Protein AF-A0A9D4NWN8-F1 (afdb_monomer_lite)

pLDDT: mean 71.12, std 25.38, range [30.5, 98.0]

Structure (mmCIF, N/CA/C/O backbone):
data_AF-A0A9D4NWN8-F1
#
_entry.id   AF-A0A9D4NWN8-F1
#
loop_
_atom_site.group_PDB
_atom_site.id
_atom_site.type_symbol
_atom_site.label_atom_id
_atom_site.label_alt_id
_atom_site.label_comp_id
_atom_site.label_asym_id
_atom_site.label_entity_id
_atom_site.label_seq_id
_atom_site.pdbx_PDB_ins_code
_atom_site.Cartn_x
_atom_site.Cartn_y
_atom_site.Cartn_z
_atom_site.occupancy
_atom_site.B_iso_or_equiv
_atom_site.auth_seq_id
_atom_site.auth_comp_id
_atom_site.auth_asym_id
_atom_site.auth_atom_id
_atom_site.pdbx_PDB_model_num
ATOM 1 N N . MET A 1 1 ? 47.005 -51.996 -30.380 1.00 43.09 1 MET A N 1
ATOM 2 C CA . MET A 1 1 ? 46.668 -50.576 -30.164 1.00 43.09 1 MET A CA 1
ATOM 3 C C . MET A 1 1 ? 45.233 -50.374 -30.599 1.00 43.09 1 MET A C 1
ATOM 5 O O . MET A 1 1 ? 44.946 -50.621 -31.760 1.00 43.09 1 MET A O 1
ATOM 9 N N . ALA A 1 2 ? 44.337 -50.027 -29.680 1.00 35.34 2 ALA A N 1
ATOM 10 C CA . ALA A 1 2 ? 42.963 -49.658 -30.002 1.00 35.34 2 ALA A CA 1
ATOM 11 C C . ALA A 1 2 ? 42.495 -48.649 -28.952 1.00 35.34 2 ALA A C 1
ATOM 13 O O . ALA A 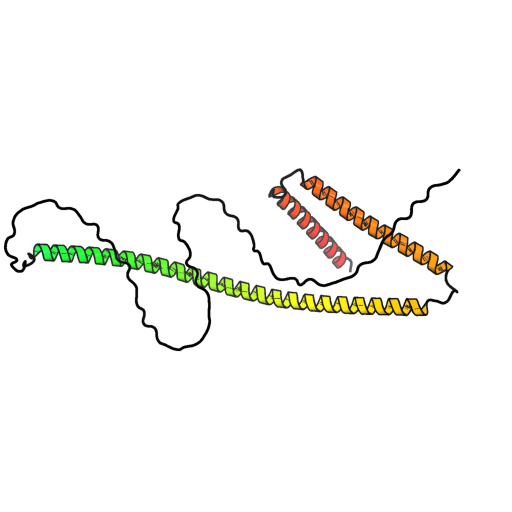1 2 ? 42.639 -48.889 -27.753 1.00 35.34 2 ALA A O 1
ATOM 14 N N . ALA A 1 3 ? 42.061 -47.496 -29.449 1.00 35.91 3 ALA A N 1
ATOM 15 C CA . ALA A 1 3 ? 41.741 -46.297 -28.701 1.00 35.91 3 ALA A CA 1
ATOM 16 C C . ALA A 1 3 ? 40.279 -46.292 -28.236 1.00 35.91 3 ALA A C 1
ATOM 18 O O . ALA A 1 3 ? 39.395 -46.845 -28.888 1.00 35.91 3 ALA A O 1
ATOM 19 N N . THR A 1 4 ? 40.067 -45.637 -27.102 1.00 38.47 4 THR A N 1
ATOM 20 C CA . THR A 1 4 ? 38.792 -45.269 -26.490 1.00 38.47 4 THR A CA 1
ATOM 21 C C . THR A 1 4 ? 38.221 -44.000 -27.122 1.00 38.47 4 THR A C 1
ATOM 23 O O . THR A 1 4 ? 38.946 -43.024 -27.302 1.00 38.47 4 THR A O 1
ATOM 26 N N . THR A 1 5 ? 36.904 -43.963 -27.332 1.00 37.84 5 THR A N 1
ATOM 27 C CA . THR A 1 5 ? 36.141 -42.711 -27.458 1.00 37.84 5 THR A CA 1
ATOM 28 C C . THR A 1 5 ? 34.727 -42.886 -26.906 1.00 37.84 5 THR A C 1
ATOM 30 O O . THR A 1 5 ? 33.976 -43.768 -27.314 1.00 37.84 5 THR A O 1
ATOM 33 N N . THR A 1 6 ? 34.401 -42.026 -25.944 1.00 34.94 6 THR A N 1
ATOM 34 C CA . THR A 1 6 ? 33.109 -41.870 -25.269 1.00 34.94 6 THR A CA 1
ATOM 35 C C . THR A 1 6 ? 32.226 -40.915 -26.075 1.00 34.94 6 THR A C 1
ATOM 37 O O . THR A 1 6 ? 32.700 -39.863 -26.501 1.00 34.94 6 THR A O 1
ATOM 40 N N . THR A 1 7 ? 30.939 -41.228 -26.245 1.00 36.25 7 THR A N 1
ATOM 41 C CA . THR A 1 7 ? 29.937 -40.299 -26.797 1.00 36.25 7 THR A CA 1
ATOM 42 C C . THR A 1 7 ? 28.765 -40.204 -25.825 1.00 36.25 7 THR A C 1
ATOM 44 O O . THR A 1 7 ? 28.154 -41.215 -25.489 1.00 36.25 7 THR A O 1
ATOM 47 N N . ALA A 1 8 ? 28.488 -38.990 -25.346 1.00 38.78 8 ALA A N 1
ATOM 48 C CA . ALA A 1 8 ? 27.353 -38.676 -24.489 1.00 38.78 8 ALA A CA 1
ATOM 49 C C . ALA A 1 8 ? 26.135 -38.297 -25.342 1.00 38.78 8 ALA A C 1
ATOM 51 O O . ALA A 1 8 ? 26.227 -37.493 -26.267 1.00 38.78 8 ALA A O 1
ATOM 52 N N . SER A 1 9 ? 24.999 -38.895 -25.002 1.00 39.50 9 SER A N 1
ATOM 53 C CA . SER A 1 9 ? 23.668 -38.657 -25.552 1.00 39.50 9 SER A CA 1
ATOM 54 C C . SER A 1 9 ? 22.910 -37.633 -24.706 1.00 39.50 9 SER A C 1
ATOM 56 O O . SER A 1 9 ? 22.836 -37.791 -23.488 1.00 39.50 9 SER A O 1
ATOM 58 N N . ILE A 1 10 ? 22.272 -36.649 -25.339 1.00 47.41 10 ILE A N 1
ATOM 59 C CA . ILE A 1 10 ? 21.281 -35.766 -24.707 1.00 47.41 10 ILE A CA 1
ATOM 60 C C . ILE A 1 10 ? 20.055 -35.677 -25.616 1.00 47.41 10 ILE A C 1
ATOM 62 O O . ILE A 1 10 ? 20.167 -35.366 -26.798 1.00 47.41 10 ILE A O 1
ATOM 66 N N . SER A 1 11 ? 18.901 -36.036 -25.051 1.00 43.28 11 SER A N 1
ATOM 67 C CA . SER A 1 11 ? 17.596 -36.130 -25.713 1.00 43.28 11 SER A CA 1
ATOM 68 C C . SER A 1 11 ? 16.670 -35.007 -25.242 1.00 43.28 11 SER A C 1
ATOM 70 O O . SER A 1 11 ? 16.691 -34.632 -24.072 1.00 43.28 11 SER A O 1
ATOM 72 N N . PHE A 1 12 ? 15.856 -34.505 -26.171 1.00 40.12 12 PHE A N 1
ATOM 73 C CA . PHE A 1 12 ? 14.794 -33.514 -25.979 1.00 40.12 12 PHE A CA 1
ATOM 74 C C . PHE A 1 12 ? 13.563 -34.103 -25.272 1.00 40.12 12 PHE A C 1
ATOM 76 O O . PHE A 1 12 ? 13.201 -35.254 -25.509 1.00 40.12 12 PHE A O 1
ATOM 83 N N . GLY A 1 13 ? 12.856 -33.274 -24.499 1.00 35.00 13 GLY A N 1
ATOM 84 C CA . GLY A 1 13 ? 11.532 -33.594 -23.964 1.00 35.00 13 GLY A CA 1
ATOM 85 C C . GLY A 1 13 ? 10.764 -32.340 -23.546 1.00 35.00 13 GLY A C 1
ATOM 86 O O . GLY A 1 13 ? 10.946 -31.835 -22.445 1.00 35.00 13 GLY A O 1
ATOM 87 N N . LEU A 1 14 ? 9.910 -31.847 -24.445 1.00 39.75 14 LEU A N 1
ATOM 88 C CA . LEU A 1 14 ? 8.825 -30.900 -24.175 1.00 39.75 14 LEU A CA 1
ATOM 89 C C . LEU A 1 14 ? 7.605 -31.719 -23.720 1.00 39.75 14 LEU A C 1
ATOM 91 O O . LEU A 1 14 ? 7.306 -32.684 -24.411 1.00 39.75 14 LEU A O 1
ATOM 95 N N . ASN A 1 15 ? 6.896 -31.344 -22.644 1.00 33.94 15 ASN A N 1
ATOM 96 C CA . ASN A 1 15 ? 5.423 -31.433 -22.553 1.00 33.94 15 ASN A CA 1
ATOM 97 C C . ASN A 1 15 ? 4.853 -30.926 -21.202 1.00 33.94 15 ASN A C 1
ATOM 99 O O . ASN A 1 15 ? 5.204 -31.419 -20.137 1.00 33.94 15 ASN A O 1
ATOM 103 N N . SER A 1 16 ? 3.861 -30.035 -21.337 1.00 33.19 16 SER A N 1
ATOM 104 C CA . SER A 1 16 ? 2.593 -29.944 -20.583 1.00 33.19 16 SER A CA 1
ATOM 105 C C . SER A 1 16 ? 2.514 -29.352 -19.159 1.00 33.19 16 SER A C 1
ATOM 107 O O . SER A 1 16 ? 2.848 -29.988 -18.171 1.00 33.19 16 SER A O 1
ATOM 109 N N . SER A 1 17 ? 1.853 -28.184 -19.108 1.00 32.38 17 SER A N 1
ATOM 110 C CA . SER A 1 17 ? 0.664 -27.835 -18.298 1.00 32.38 17 SER A CA 1
ATOM 111 C C . SER A 1 17 ? 0.642 -28.173 -16.800 1.00 32.38 17 SER A C 1
ATOM 113 O O . SER A 1 17 ? 0.408 -29.318 -16.422 1.00 32.38 17 SER A O 1
ATOM 115 N N . ALA A 1 18 ? 0.649 -27.134 -15.955 1.00 33.81 18 ALA A N 1
ATOM 116 C CA . ALA A 1 18 ? 0.083 -27.198 -14.609 1.00 33.81 18 ALA A CA 1
ATOM 117 C C . ALA A 1 18 ? -0.583 -25.870 -14.200 1.00 33.81 18 ALA A C 1
ATOM 119 O O . ALA A 1 18 ? 0.032 -24.807 -14.178 1.00 33.81 18 ALA A O 1
ATOM 120 N N . THR A 1 19 ? -1.870 -25.995 -13.887 1.00 30.50 19 THR A N 1
ATOM 121 C CA . THR A 1 19 ? -2.760 -25.095 -13.151 1.00 30.50 19 THR A CA 1
ATOM 122 C C . THR A 1 19 ? -2.135 -24.585 -11.849 1.00 30.50 19 THR A C 1
ATOM 124 O O . THR A 1 19 ? -1.582 -25.378 -11.093 1.00 30.50 19 THR A O 1
ATOM 127 N N . ILE A 1 20 ? -2.301 -23.295 -11.533 1.00 34.91 20 ILE A N 1
ATOM 128 C CA . ILE A 1 20 ? -1.987 -22.746 -10.204 1.00 34.91 20 ILE A CA 1
ATOM 129 C C . ILE A 1 20 ? -3.289 -22.313 -9.528 1.00 34.91 20 ILE A C 1
ATOM 131 O O . ILE A 1 20 ? -3.911 -21.318 -9.893 1.00 34.91 20 ILE A O 1
ATOM 135 N N . THR A 1 21 ? -3.693 -23.097 -8.533 1.00 31.34 21 THR A N 1
ATOM 136 C CA . THR A 1 21 ? -4.690 -22.758 -7.517 1.00 31.34 21 THR A CA 1
ATOM 137 C C . THR A 1 21 ? -4.027 -22.055 -6.331 1.00 31.34 21 THR A C 1
ATOM 139 O O . THR A 1 21 ? -3.037 -22.535 -5.791 1.00 31.34 21 THR A O 1
ATOM 142 N N . THR A 1 22 ? -4.626 -20.928 -5.951 1.00 34.81 22 THR A N 1
ATOM 143 C CA . THR A 1 22 ? -4.706 -20.264 -4.634 1.00 34.81 22 THR A CA 1
ATOM 144 C C . THR A 1 22 ? -3.982 -20.880 -3.425 1.00 34.81 22 THR A C 1
ATOM 146 O O . THR A 1 22 ? -4.329 -21.986 -3.020 1.00 34.81 22 THR A O 1
ATOM 149 N N . THR A 1 23 ? -3.205 -20.058 -2.704 1.00 31.25 23 THR A N 1
ATOM 150 C CA . THR A 1 23 ? -3.188 -20.036 -1.223 1.00 31.25 23 THR A CA 1
ATOM 151 C C . THR A 1 23 ? -2.817 -18.650 -0.685 1.00 31.25 23 THR A C 1
ATOM 153 O O . THR A 1 23 ? -1.754 -18.114 -0.983 1.00 31.25 23 THR A O 1
ATOM 156 N N . THR A 1 24 ? -3.706 -18.104 0.139 1.00 36.06 24 THR A N 1
ATOM 157 C CA . THR A 1 24 ? -3.559 -16.943 1.028 1.00 36.06 24 THR A CA 1
ATOM 158 C C . THR A 1 24 ? -2.835 -17.301 2.334 1.00 36.06 24 THR A C 1
ATOM 160 O O . THR A 1 24 ? -3.141 -18.344 2.907 1.00 36.06 24 THR A O 1
ATOM 163 N N . ALA A 1 25 ? -1.993 -16.403 2.860 1.00 32.03 25 ALA A N 1
ATOM 164 C CA . ALA A 1 25 ? -1.688 -16.217 4.294 1.00 32.03 25 ALA A CA 1
ATOM 165 C C . ALA A 1 25 ? -0.979 -14.850 4.448 1.00 32.03 25 ALA A C 1
ATOM 167 O O . ALA A 1 25 ? 0.050 -14.623 3.823 1.00 32.03 25 ALA A O 1
ATOM 168 N N . SER A 1 26 ? -1.625 -13.815 4.987 1.00 33.31 26 SER A N 1
ATOM 169 C CA . SER A 1 26 ? -1.833 -13.485 6.409 1.00 33.31 26 SER A CA 1
ATOM 170 C C . SER A 1 26 ? -0.573 -13.039 7.157 1.00 33.31 26 SER A C 1
ATOM 172 O O . SER A 1 26 ? 0.345 -13.800 7.436 1.00 33.31 26 SER A O 1
ATOM 174 N N . SER A 1 27 ? -0.632 -11.754 7.497 1.00 34.00 27 SER A N 1
ATOM 175 C CA . SER A 1 27 ? 0.206 -10.931 8.358 1.00 34.00 27 SER A CA 1
ATOM 176 C C . SER A 1 27 ? 0.296 -11.432 9.802 1.00 34.00 27 SER A C 1
ATOM 178 O O . SER A 1 27 ? -0.724 -11.725 10.427 1.00 34.00 27 SER A O 1
ATOM 180 N N . SER A 1 28 ? 1.512 -11.425 10.346 1.00 35.34 28 SER A N 1
ATOM 181 C CA . SER A 1 28 ? 1.814 -11.739 11.745 1.00 35.34 28 SER A CA 1
ATOM 182 C C . SER A 1 28 ? 1.731 -10.492 12.628 1.00 35.34 28 SER A C 1
ATOM 184 O O . SER A 1 28 ? 2.440 -9.511 12.411 1.00 35.34 28 SER A O 1
ATOM 186 N N . SER A 1 29 ? 0.882 -10.560 13.653 1.00 33.22 29 SER A N 1
ATOM 187 C CA . SER A 1 29 ? 0.809 -9.624 14.773 1.00 33.22 29 SER A CA 1
ATOM 188 C C . SER A 1 29 ? 1.732 -10.051 15.918 1.00 33.22 29 SER A C 1
ATOM 190 O O . SER A 1 29 ? 1.804 -11.224 16.277 1.00 33.22 29 SER A O 1
ATOM 192 N N . ILE A 1 30 ? 2.368 -9.059 16.530 1.00 35.78 30 ILE A N 1
ATOM 193 C CA . ILE A 1 30 ? 3.107 -9.113 17.794 1.00 35.78 30 ILE A CA 1
ATOM 194 C C . ILE A 1 30 ? 2.165 -9.295 18.997 1.00 35.78 30 ILE A C 1
ATOM 196 O O . ILE A 1 30 ? 1.163 -8.593 19.115 1.00 35.78 30 ILE A O 1
ATOM 200 N N . THR A 1 31 ? 2.502 -10.179 19.942 1.00 31.94 31 THR A N 1
ATOM 201 C CA . THR A 1 31 ? 2.046 -10.079 21.343 1.00 31.94 31 THR A CA 1
ATOM 202 C C . THR A 1 31 ? 3.033 -10.773 22.285 1.00 3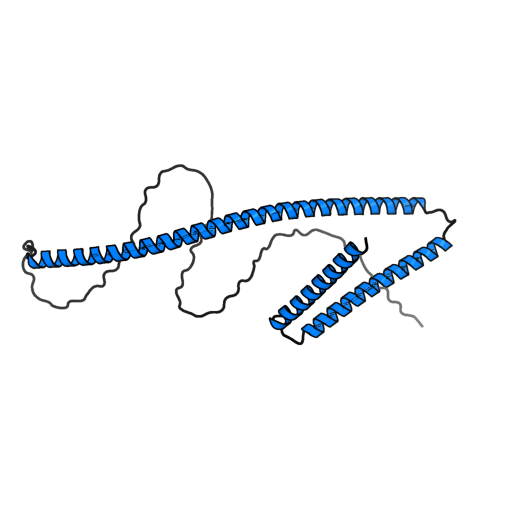1.94 31 THR A C 1
ATOM 204 O O . THR A 1 31 ? 3.379 -11.934 22.082 1.00 31.94 31 THR A O 1
ATOM 207 N N . ALA A 1 32 ? 3.421 -10.078 23.359 1.00 35.62 32 ALA A N 1
ATOM 208 C CA . ALA A 1 32 ? 3.968 -10.658 24.584 1.00 35.62 32 ALA A CA 1
ATOM 209 C C . ALA A 1 32 ? 3.090 -10.247 25.790 1.00 35.62 32 ALA A C 1
ATOM 211 O O . ALA A 1 32 ? 2.517 -9.161 25.812 1.00 35.62 32 ALA A O 1
ATOM 212 N N . LYS A 1 33 ? 2.959 -11.187 26.734 1.00 44.06 33 LYS A N 1
ATOM 213 C CA . LYS A 1 33 ? 2.004 -11.347 27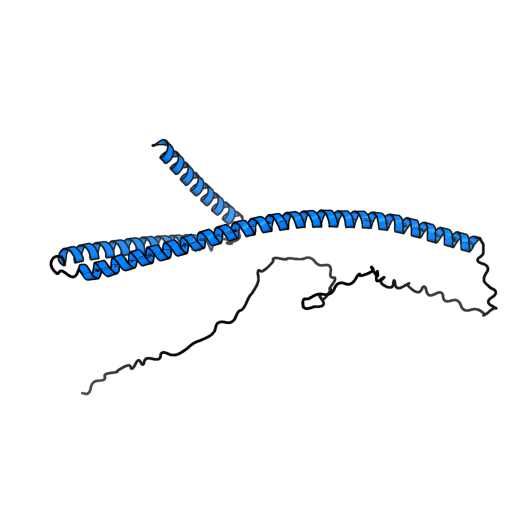.864 1.00 44.06 33 LYS A CA 1
ATOM 214 C C . LYS A 1 33 ? 2.313 -10.455 29.097 1.00 44.06 33 LYS A C 1
ATOM 216 O O . LYS A 1 33 ? 3.415 -9.915 29.128 1.00 44.06 33 LYS A O 1
ATOM 221 N N . PRO A 1 34 ? 1.429 -10.331 30.132 1.00 43.34 34 PRO A N 1
ATOM 222 C CA . PRO A 1 34 ? 0.938 -11.438 30.997 1.00 43.34 34 PRO A CA 1
ATOM 223 C C . PRO A 1 34 ? -0.591 -11.429 31.273 1.00 43.34 34 PRO A C 1
ATOM 225 O O . PRO A 1 34 ? -1.202 -10.399 31.497 1.00 43.34 34 PRO A O 1
ATOM 228 N N . ASN A 1 35 ? -1.293 -12.552 31.085 1.00 42.44 35 ASN A N 1
ATOM 229 C CA . ASN A 1 35 ? -1.728 -13.546 32.087 1.00 42.44 35 ASN A CA 1
ATOM 230 C C . ASN A 1 35 ? -2.755 -13.092 33.143 1.00 42.44 35 ASN A C 1
ATOM 232 O O . ASN A 1 35 ? -2.394 -12.927 34.300 1.00 42.44 35 ASN A O 1
ATOM 236 N N . THR A 1 36 ? -4.040 -13.109 32.791 1.00 35.41 36 THR A N 1
ATOM 237 C CA . THR A 1 36 ? -5.094 -13.736 33.612 1.00 35.41 36 THR A CA 1
ATOM 238 C C . THR A 1 36 ? -6.122 -14.347 32.656 1.00 35.41 36 THR A C 1
ATOM 240 O O . THR A 1 36 ? -6.481 -13.746 31.648 1.00 35.41 36 THR A O 1
ATOM 243 N N . GLY A 1 37 ? -6.454 -15.620 32.869 1.00 42.91 37 GLY A N 1
ATOM 244 C CA . GLY A 1 37 ? -7.177 -16.439 31.902 1.00 42.91 37 GLY A CA 1
ATOM 245 C C . GLY A 1 37 ? -8.690 -16.284 31.996 1.00 42.91 37 GLY A C 1
ATOM 246 O O . GLY A 1 37 ? -9.267 -16.490 33.057 1.00 42.91 37 GLY A O 1
ATOM 247 N N . PHE A 1 38 ? -9.318 -16.036 30.851 1.00 35.09 38 PHE A N 1
ATOM 248 C CA . PHE A 1 38 ? -10.691 -16.439 30.572 1.00 35.09 38 PHE A CA 1
ATOM 249 C C . PHE A 1 38 ? -10.741 -16.913 29.117 1.00 35.09 38 PHE A C 1
ATOM 251 O O . PHE A 1 38 ? -10.385 -16.173 28.201 1.00 35.09 38 PHE A O 1
ATOM 258 N N . VAL A 1 39 ? -11.082 -18.185 28.914 1.00 45.09 39 VAL A N 1
ATOM 259 C CA . VAL A 1 39 ? -11.126 -18.830 27.598 1.00 45.09 39 VAL A CA 1
ATOM 260 C C . VAL A 1 39 ? -12.573 -18.813 27.122 1.00 45.09 39 VAL A C 1
ATOM 262 O O . VAL A 1 39 ? -13.432 -19.418 27.756 1.00 45.09 39 VAL A O 1
ATOM 265 N N . ILE A 1 40 ? -12.832 -18.156 25.993 1.00 44.34 40 ILE A N 1
ATOM 266 C CA . ILE A 1 40 ? -14.087 -18.268 25.243 1.00 44.34 40 ILE A CA 1
ATOM 267 C C . ILE A 1 40 ? -13.751 -18.715 23.823 1.00 44.34 40 ILE A C 1
ATOM 269 O O . ILE A 1 40 ? -13.060 -18.032 23.073 1.00 44.34 40 ILE A O 1
ATOM 273 N N . THR A 1 41 ? -14.216 -19.911 23.486 1.00 47.62 41 THR A N 1
ATOM 274 C CA . THR A 1 41 ? -14.200 -20.503 22.147 1.00 47.62 41 THR A CA 1
ATOM 275 C C . THR A 1 41 ? -15.173 -19.757 21.224 1.00 47.62 41 THR A C 1
ATOM 277 O O . THR A 1 41 ? -16.338 -19.620 21.604 1.00 47.62 41 THR A O 1
ATOM 280 N N . PRO A 1 42 ? -14.781 -19.323 20.011 1.00 40.69 42 PRO A N 1
ATOM 281 C CA . PRO A 1 42 ? -15.732 -18.766 19.057 1.00 40.69 42 PRO A CA 1
ATOM 282 C C . PRO A 1 42 ? -16.507 -19.883 18.342 1.00 40.69 42 PRO A C 1
ATOM 284 O O . PRO A 1 42 ? -15.935 -20.750 17.679 1.00 40.69 42 PRO A O 1
ATOM 287 N N . LEU A 1 43 ? -17.834 -19.832 18.468 1.00 36.56 43 LEU A N 1
ATOM 288 C CA . LEU A 1 43 ? -18.771 -20.578 17.635 1.00 36.56 43 LEU A CA 1
ATOM 289 C C . LEU A 1 43 ? -18.749 -19.977 16.223 1.00 36.56 43 LEU A C 1
ATOM 291 O O . LEU A 1 43 ? -19.043 -18.800 16.026 1.00 36.56 43 LEU A O 1
ATOM 295 N N . SER A 1 44 ? -18.378 -20.799 15.246 1.00 37.84 44 SER A N 1
ATOM 296 C CA . SER A 1 44 ? -18.424 -20.459 13.824 1.00 37.84 44 SER A CA 1
ATOM 297 C C . SER A 1 44 ? -19.872 -20.383 13.341 1.00 37.84 44 SER A C 1
ATOM 299 O O . SER A 1 44 ? -20.656 -21.289 13.613 1.00 37.84 44 SER A O 1
ATOM 301 N N . SER A 1 45 ? -20.219 -19.354 12.566 1.00 34.91 45 SER A N 1
ATOM 302 C CA . SER A 1 45 ? -21.395 -19.406 11.694 1.00 34.91 45 SER A CA 1
ATOM 303 C C . SER A 1 45 ? -21.122 -18.697 10.367 1.00 34.91 45 SER A C 1
ATOM 305 O O . SER A 1 45 ? -20.606 -17.584 10.308 1.00 34.91 45 SER A O 1
ATOM 307 N N . SER A 1 46 ? -21.399 -19.441 9.302 1.00 35.34 46 SER A N 1
ATOM 308 C CA . SER A 1 46 ? -21.238 -19.113 7.892 1.00 35.34 46 SER A CA 1
ATOM 309 C C . SER A 1 46 ? -22.339 -18.185 7.386 1.00 35.34 46 SER A C 1
ATOM 311 O O . SER A 1 46 ? -23.502 -18.313 7.765 1.00 35.34 46 SER A O 1
ATOM 313 N N . THR A 1 47 ? -21.973 -17.317 6.452 1.00 33.72 47 THR A N 1
ATOM 314 C CA . THR A 1 47 ? -22.852 -16.434 5.689 1.00 33.72 47 THR A CA 1
ATOM 315 C C . THR A 1 47 ? -23.650 -17.192 4.624 1.00 33.72 47 THR A C 1
ATOM 317 O O . THR A 1 47 ? -23.084 -17.941 3.833 1.00 33.72 47 THR A O 1
ATOM 320 N N . THR A 1 48 ? -24.957 -16.925 4.537 1.00 37.44 48 THR A N 1
ATOM 321 C CA . THR A 1 48 ? -25.707 -16.944 3.269 1.00 37.44 48 THR A CA 1
ATOM 322 C C . THR A 1 48 ? -26.722 -15.799 3.260 1.00 37.44 48 THR A C 1
ATOM 324 O O . THR A 1 48 ? -27.338 -15.466 4.270 1.00 37.44 48 THR A O 1
ATOM 327 N N . THR A 1 49 ? -26.816 -15.146 2.109 1.00 34.50 49 THR A N 1
ATOM 328 C CA . THR A 1 49 ? -27.629 -13.974 1.784 1.00 34.50 49 THR A CA 1
ATOM 329 C C . THR A 1 49 ? -29.011 -14.379 1.263 1.00 34.50 49 THR A C 1
ATOM 331 O O . THR A 1 49 ? -29.095 -15.264 0.418 1.00 34.50 49 THR A O 1
ATOM 334 N N . ALA A 1 50 ? -30.068 -13.672 1.696 1.00 33.66 50 ALA A N 1
ATOM 335 C CA . ALA A 1 50 ? -31.025 -12.924 0.851 1.00 33.66 50 ALA A CA 1
ATOM 336 C C . ALA A 1 50 ? -32.469 -12.863 1.412 1.00 33.66 50 ALA A C 1
ATOM 338 O O . ALA A 1 50 ? -33.089 -13.882 1.685 1.00 33.66 50 ALA A O 1
ATOM 339 N N . ALA A 1 51 ? -32.979 -11.622 1.448 1.00 36.56 51 ALA A N 1
ATOM 340 C CA . ALA A 1 51 ? -34.363 -11.143 1.295 1.00 36.56 51 ALA A CA 1
ATOM 341 C C . ALA A 1 51 ? -35.500 -11.665 2.207 1.00 36.56 51 ALA A C 1
ATOM 343 O O . ALA A 1 51 ? -35.935 -12.807 2.119 1.00 36.56 51 ALA A O 1
ATOM 344 N N . GLY A 1 52 ? -36.114 -10.733 2.950 1.00 32.88 52 GLY A N 1
ATOM 345 C CA . GLY A 1 52 ? -37.448 -10.904 3.535 1.00 32.88 52 GLY A CA 1
ATOM 346 C C . GLY A 1 52 ? -37.763 -9.890 4.636 1.00 32.88 52 GLY A C 1
ATOM 347 O O . GLY A 1 52 ? -37.216 -9.962 5.728 1.00 32.88 52 GLY A O 1
ATOM 348 N N . THR A 1 53 ? -38.651 -8.941 4.348 1.00 43.16 53 THR A N 1
ATOM 349 C CA . THR A 1 53 ? -39.262 -7.995 5.296 1.00 43.16 53 THR A CA 1
ATOM 350 C C . THR A 1 53 ? -40.025 -8.711 6.412 1.00 43.16 53 THR A C 1
ATOM 352 O O . THR A 1 53 ? -41.020 -9.372 6.123 1.00 43.16 53 THR A O 1
ATOM 355 N N . ALA A 1 54 ? -39.639 -8.500 7.674 1.00 36.06 54 ALA A N 1
ATOM 356 C CA . ALA A 1 54 ? -40.519 -8.678 8.831 1.00 36.06 54 ALA A CA 1
ATOM 357 C C . ALA A 1 54 ? -39.992 -7.921 10.062 1.00 36.06 54 ALA A C 1
ATOM 359 O O . ALA A 1 54 ? -38.823 -8.011 10.427 1.00 36.06 54 ALA A O 1
ATOM 360 N N . THR A 1 55 ? -40.898 -7.173 10.686 1.00 46.06 55 THR A N 1
ATOM 361 C CA . THR A 1 55 ? -40.794 -6.500 11.983 1.00 46.06 55 THR A CA 1
ATOM 362 C C . THR A 1 55 ? -40.280 -7.448 13.072 1.00 46.06 55 THR A C 1
ATOM 364 O O . THR A 1 55 ? -40.867 -8.509 13.274 1.00 46.06 55 THR A O 1
ATOM 367 N N . ALA A 1 56 ? -39.231 -7.059 13.802 1.00 35.34 56 ALA A N 1
ATOM 368 C CA . ALA A 1 56 ? -38.719 -7.815 14.944 1.00 35.34 56 ALA A CA 1
ATOM 369 C C . ALA A 1 56 ? -38.779 -6.968 16.220 1.00 35.34 56 ALA A C 1
ATOM 371 O O . ALA A 1 56 ? -38.051 -5.993 16.397 1.00 35.34 56 ALA A O 1
ATOM 372 N N . THR A 1 57 ? -39.701 -7.367 17.086 1.00 36.94 57 THR A N 1
ATOM 373 C CA . THR A 1 57 ? -39.852 -6.975 18.483 1.00 36.94 57 THR A CA 1
ATOM 374 C C . THR A 1 57 ? -38.637 -7.448 19.282 1.00 36.94 57 THR A C 1
ATOM 376 O O . THR A 1 57 ? -38.224 -8.601 19.171 1.00 36.94 57 THR A O 1
ATOM 379 N N . THR A 1 58 ? -38.072 -6.568 20.103 1.00 33.81 58 THR A N 1
ATOM 380 C CA . THR A 1 58 ? -36.938 -6.854 20.986 1.00 33.81 58 THR A CA 1
ATOM 381 C C . THR A 1 58 ? -37.353 -7.809 22.110 1.00 33.81 58 THR A C 1
ATOM 383 O O . THR A 1 58 ? -37.989 -7.395 23.076 1.00 33.81 58 THR A O 1
ATOM 386 N N . THR A 1 59 ? -36.988 -9.088 22.014 1.00 36.06 59 THR A N 1
ATOM 387 C CA . THR A 1 59 ? -36.956 -10.009 23.162 1.00 36.06 59 THR A CA 1
ATOM 388 C C . THR A 1 59 ? -35.576 -9.972 23.801 1.00 36.06 59 THR A C 1
ATOM 390 O O . THR A 1 59 ? -34.583 -10.365 23.194 1.00 36.06 59 THR A O 1
ATOM 393 N N . ILE A 1 60 ? -35.539 -9.482 25.036 1.00 42.78 60 ILE A N 1
ATOM 394 C CA . ILE A 1 60 ? -34.366 -9.439 25.902 1.00 42.78 60 ILE A CA 1
ATOM 395 C C . ILE A 1 60 ? -34.275 -10.808 26.584 1.00 42.78 60 ILE A C 1
ATOM 397 O O . ILE A 1 60 ? -35.153 -11.174 27.364 1.00 42.78 60 ILE A O 1
ATOM 401 N N . THR A 1 61 ? -33.246 -11.587 26.263 1.00 33.47 61 THR A N 1
ATOM 402 C CA . THR A 1 61 ? -32.959 -12.855 26.941 1.00 33.47 61 THR A CA 1
ATOM 403 C C . THR A 1 61 ? -32.243 -12.542 28.251 1.00 33.47 61 THR A C 1
ATOM 405 O O . THR A 1 61 ? -31.065 -12.192 28.246 1.00 33.47 61 THR A O 1
ATOM 408 N N . SER A 1 62 ? -32.954 -12.642 29.373 1.00 37.69 62 SER A N 1
ATOM 409 C CA . SER A 1 62 ? -32.359 -12.625 30.707 1.00 37.69 62 SER A CA 1
ATOM 410 C C . SER A 1 62 ? -31.661 -13.959 30.981 1.00 37.69 62 SER A C 1
ATOM 412 O O . SER A 1 62 ? -32.221 -15.042 30.804 1.00 37.69 62 SER A O 1
ATOM 414 N N . THR A 1 63 ? -30.402 -13.884 31.397 1.00 42.34 63 THR A N 1
ATOM 415 C CA . THR A 1 63 ? -29.648 -15.009 31.948 1.00 42.34 63 THR A CA 1
ATOM 416 C C . THR A 1 63 ? -30.183 -15.353 33.347 1.00 42.34 63 THR A C 1
ATOM 418 O O . THR A 1 63 ? -30.514 -14.447 34.114 1.00 42.34 63 THR A O 1
ATOM 421 N N . PRO A 1 64 ? -30.295 -16.642 33.721 1.00 45.03 64 PRO A N 1
ATOM 422 C CA . PRO A 1 64 ? -30.766 -17.017 35.048 1.00 45.03 64 PRO A CA 1
ATOM 423 C C . PRO A 1 64 ? -29.658 -16.779 36.081 1.00 45.03 64 PRO A C 1
ATOM 425 O O . PRO A 1 64 ? -28.593 -17.392 36.019 1.00 45.03 64 PRO A O 1
ATOM 428 N N . ILE A 1 65 ? -29.918 -15.901 37.049 1.00 42.47 65 ILE A N 1
ATOM 429 C CA . ILE A 1 65 ? -29.084 -15.754 38.242 1.00 42.47 65 ILE A CA 1
ATOM 430 C C . ILE A 1 65 ? -29.349 -16.957 39.152 1.00 42.47 65 ILE A C 1
ATOM 432 O O . ILE A 1 65 ? -30.458 -17.165 39.643 1.00 42.47 65 ILE A O 1
ATOM 436 N N . THR A 1 66 ? -28.313 -17.761 39.374 1.00 38.94 66 THR A N 1
ATOM 437 C CA . THR A 1 66 ? -28.264 -18.794 40.410 1.00 38.94 66 THR A CA 1
ATOM 438 C C . THR A 1 66 ? -28.287 -18.146 41.792 1.00 38.94 66 THR A C 1
ATOM 440 O O . THR A 1 66 ? -27.281 -17.607 42.250 1.00 38.94 66 THR A O 1
ATOM 443 N N . THR A 1 67 ? -29.423 -18.230 42.479 1.00 37.47 67 THR A N 1
ATOM 444 C CA . THR A 1 67 ? -29.531 -17.977 43.920 1.00 37.47 67 THR A CA 1
ATOM 445 C C . THR A 1 67 ? -28.804 -19.073 44.694 1.00 37.47 67 THR A C 1
ATOM 447 O O . THR A 1 67 ? -29.199 -20.240 44.655 1.00 37.47 67 THR A O 1
ATOM 450 N N . ALA A 1 68 ? -27.743 -18.693 45.405 1.00 38.69 68 ALA A N 1
ATOM 451 C CA . ALA A 1 68 ? -27.060 -19.551 46.360 1.00 38.69 68 ALA A CA 1
ATOM 452 C C . ALA A 1 68 ? -28.016 -19.931 47.503 1.00 38.69 68 ALA A C 1
ATOM 454 O O . ALA A 1 68 ? -28.542 -19.082 48.220 1.00 38.69 68 ALA A O 1
ATOM 455 N N . THR A 1 69 ? -28.237 -21.232 47.658 1.00 35.62 69 THR A N 1
ATOM 456 C CA . THR A 1 69 ? -28.988 -21.847 48.751 1.00 35.62 69 THR A CA 1
ATOM 457 C C . THR A 1 69 ? -28.229 -21.685 50.065 1.00 35.62 69 THR A C 1
ATOM 459 O O . THR A 1 69 ? -27.168 -22.286 50.246 1.00 35.62 69 THR A O 1
ATOM 462 N N . VAL A 1 70 ? -28.774 -20.907 50.999 1.00 40.97 70 VAL A N 1
ATOM 463 C CA . VAL A 1 70 ? -28.286 -20.875 52.381 1.00 40.97 70 VAL A CA 1
ATOM 464 C C . VAL A 1 70 ? -28.907 -22.057 53.123 1.00 40.97 70 VAL A C 1
ATOM 466 O O . VAL A 1 70 ? -30.113 -22.099 53.360 1.00 40.97 70 VAL A O 1
ATOM 469 N N . SER A 1 71 ? -28.080 -23.044 53.465 1.00 42.91 71 SER A N 1
ATOM 470 C CA . SER A 1 71 ? -28.449 -24.156 54.339 1.00 42.91 71 SER A CA 1
ATOM 471 C C . SER A 1 71 ? -28.821 -23.629 55.726 1.00 42.91 71 SER A C 1
ATOM 473 O O . SER A 1 71 ? -27.949 -23.209 56.481 1.00 42.91 71 SER A O 1
ATOM 475 N N . SER A 1 72 ? -30.103 -23.692 56.084 1.00 38.03 72 SER A N 1
ATOM 476 C CA . SER A 1 72 ? -30.546 -23.629 57.477 1.00 38.03 72 SER A CA 1
ATOM 477 C C . SER A 1 72 ? -30.987 -25.027 57.895 1.00 38.03 72 SER A C 1
ATOM 479 O O . SER A 1 72 ? -32.072 -25.499 57.560 1.00 38.03 72 SER A O 1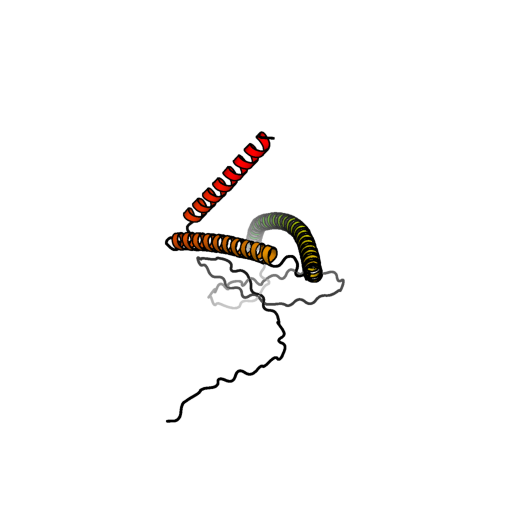
ATOM 481 N N . SER A 1 73 ? -30.100 -25.729 58.595 1.00 44.28 73 SER A N 1
ATOM 482 C CA . SER A 1 73 ? -30.500 -26.833 59.453 1.00 44.28 73 SER A CA 1
ATOM 483 C C . SER A 1 73 ? -31.277 -26.242 60.623 1.00 44.28 73 SER A C 1
ATOM 485 O O . SER A 1 73 ? -30.695 -25.461 61.367 1.00 44.28 73 SER A O 1
ATOM 487 N N . ASN A 1 74 ? -32.552 -26.604 60.767 1.00 37.91 74 ASN A N 1
ATOM 488 C CA . ASN A 1 74 ? -33.211 -26.836 62.053 1.00 37.91 74 ASN A CA 1
ATOM 489 C C . ASN A 1 74 ? -34.552 -27.539 61.805 1.00 37.91 74 ASN A C 1
ATOM 491 O O . ASN A 1 74 ? -35.484 -26.985 61.229 1.00 37.91 74 ASN A O 1
ATOM 495 N N . ALA A 1 75 ? -34.629 -28.796 62.237 1.00 44.44 75 ALA A N 1
ATOM 496 C CA . ALA A 1 75 ? -35.865 -29.553 62.303 1.00 44.44 75 ALA A CA 1
ATOM 497 C C . ALA A 1 75 ? -36.718 -29.052 63.477 1.00 44.44 75 ALA A C 1
ATOM 499 O O . ALA A 1 75 ? -36.220 -29.026 64.598 1.00 44.44 75 ALA A O 1
ATOM 500 N N . SER A 1 76 ? -37.993 -28.728 63.240 1.00 37.19 76 SER A N 1
ATOM 501 C CA . SER A 1 76 ? -39.104 -29.136 64.115 1.00 37.19 76 SER A CA 1
ATOM 502 C C . SER A 1 76 ? -40.467 -28.752 63.523 1.00 37.19 76 SER A C 1
ATOM 504 O O . SER A 1 76 ? -40.730 -27.588 63.252 1.00 37.19 76 SER A O 1
ATOM 506 N N . THR A 1 77 ? -41.323 -29.770 63.420 1.00 36.31 77 THR A N 1
ATOM 507 C CA . THR A 1 77 ? -42.796 -29.766 63.505 1.00 36.31 77 THR A CA 1
ATOM 508 C C . THR A 1 77 ? -43.610 -28.950 62.490 1.00 36.31 77 THR A C 1
ATOM 510 O O . THR A 1 77 ? -43.712 -27.730 62.542 1.00 36.31 77 THR A O 1
ATOM 513 N N . ALA A 1 78 ? -44.314 -29.693 61.630 1.00 48.31 78 ALA A N 1
ATOM 514 C CA . ALA A 1 78 ? -45.427 -29.214 60.826 1.00 48.31 78 ALA A CA 1
ATOM 515 C C . ALA A 1 78 ? -46.565 -28.686 61.716 1.00 48.31 78 ALA A C 1
ATOM 517 O O . ALA A 1 78 ? -47.120 -29.428 62.527 1.00 48.31 78 ALA A O 1
ATOM 518 N N . VAL A 1 79 ? -46.947 -27.425 61.515 1.00 39.09 79 VAL A N 1
ATOM 519 C CA . VAL A 1 79 ? -48.218 -26.858 61.975 1.00 39.09 79 VAL A CA 1
ATOM 520 C C . VAL A 1 79 ? -48.827 -26.069 60.819 1.00 39.09 79 VAL A C 1
ATOM 522 O O . VAL A 1 79 ? -48.132 -25.356 60.102 1.00 39.09 79 VAL A O 1
ATOM 525 N N . ALA A 1 80 ? -50.126 -26.294 60.638 1.00 41.41 80 ALA A N 1
ATOM 526 C CA . ALA A 1 80 ? -51.047 -25.736 59.657 1.00 41.41 80 ALA A CA 1
ATOM 527 C C . ALA A 1 80 ? -50.660 -24.373 59.052 1.00 41.41 80 ALA A C 1
ATOM 529 O O . ALA A 1 80 ? -50.502 -23.380 59.760 1.00 41.41 80 ALA A O 1
ATOM 530 N N . SER A 1 81 ? -50.625 -24.325 57.720 1.00 47.78 81 SER A N 1
ATOM 531 C CA . SER A 1 81 ? -50.570 -23.109 56.913 1.00 47.78 81 SER A CA 1
ATOM 532 C C . SER A 1 81 ? -51.885 -22.333 57.020 1.00 47.78 81 SER A C 1
ATOM 534 O O . SER A 1 81 ? -52.778 -22.434 56.179 1.00 47.78 81 SER A O 1
ATOM 536 N N . THR A 1 82 ? -52.002 -21.526 58.070 1.00 45.94 82 THR A N 1
ATOM 537 C CA . THR A 1 82 ? -52.748 -20.269 57.997 1.00 45.94 82 THR A CA 1
ATOM 538 C C . THR A 1 82 ? -52.093 -19.383 56.930 1.00 45.94 82 THR A C 1
ATOM 540 O O . THR A 1 82 ? -50.878 -19.479 56.728 1.00 45.94 82 THR A O 1
ATOM 543 N N . PRO A 1 83 ? -52.846 -18.536 56.201 1.00 49.66 83 PRO A N 1
ATOM 544 C CA . PRO A 1 83 ? -52.217 -17.568 55.316 1.00 49.66 83 PRO A CA 1
ATOM 545 C C . PRO A 1 83 ? -51.359 -16.685 56.217 1.00 49.66 83 PRO A C 1
ATOM 547 O O . PRO A 1 83 ? -51.898 -15.991 57.081 1.00 49.66 83 PRO A O 1
ATOM 550 N N . ALA A 1 84 ? -50.035 -16.799 56.097 1.00 57.44 84 ALA A N 1
ATOM 551 C CA . ALA A 1 84 ? -49.108 -16.006 56.881 1.00 57.44 84 ALA A CA 1
ATOM 552 C C . ALA A 1 84 ? -49.404 -14.542 56.559 1.00 57.44 84 ALA A C 1
ATOM 554 O O . ALA A 1 84 ? -49.037 -14.038 55.499 1.00 57.44 84 ALA A O 1
ATOM 555 N N . GLN A 1 85 ? -50.154 -13.878 57.438 1.00 61.91 85 GLN A N 1
ATOM 556 C CA . GLN A 1 85 ? -50.279 -12.438 57.395 1.00 61.91 85 GLN A CA 1
ATOM 557 C C . GLN A 1 85 ? -48.878 -11.926 57.686 1.00 61.91 85 GLN A C 1
ATOM 559 O O . GLN A 1 85 ? -48.406 -12.041 58.818 1.00 61.91 85 GLN A O 1
ATOM 564 N N . LEU A 1 86 ? -48.191 -11.464 56.635 1.00 63.31 86 LEU A N 1
ATOM 565 C CA . LEU A 1 86 ? -46.932 -10.747 56.763 1.00 63.31 86 LEU A CA 1
ATOM 566 C C . LEU A 1 86 ? -47.127 -9.733 57.881 1.00 63.31 86 LEU A C 1
ATOM 568 O O . LEU A 1 86 ? -48.007 -8.871 57.811 1.00 63.31 86 LEU A O 1
ATOM 572 N N . THR A 1 87 ? -46.365 -9.904 58.958 1.00 76.31 87 THR A N 1
ATOM 573 C CA . THR A 1 87 ? -46.417 -8.943 60.052 1.00 76.31 87 THR A CA 1
ATOM 574 C C . THR A 1 87 ? -45.974 -7.605 59.475 1.00 76.31 87 THR A C 1
ATOM 576 O O . THR A 1 87 ? -45.073 -7.579 58.639 1.00 76.31 87 THR A O 1
ATOM 579 N N . PHE A 1 88 ? -46.600 -6.502 59.889 1.00 74.12 88 PHE A N 1
ATOM 580 C CA . PHE A 1 88 ? -46.311 -5.166 59.354 1.00 74.12 88 PHE A CA 1
ATOM 581 C C . PHE A 1 88 ? -44.797 -4.876 59.271 1.00 74.12 88 PHE A C 1
ATOM 583 O O . PHE A 1 88 ? -44.331 -4.396 58.246 1.00 74.12 88 PHE A O 1
ATOM 590 N N . GLY A 1 89 ? -44.015 -5.318 60.266 1.00 81.62 89 GLY A N 1
ATOM 591 C CA . GLY A 1 89 ? -42.549 -5.219 60.249 1.00 81.62 89 GLY A CA 1
ATOM 592 C C . GLY A 1 89 ? -41.835 -6.041 59.161 1.00 81.62 89 GLY A C 1
ATOM 593 O O . GLY A 1 89 ? -40.867 -5.565 58.593 1.00 81.62 89 GLY A O 1
ATOM 594 N N . GLN A 1 90 ? -42.320 -7.233 58.795 1.00 83.19 90 GLN A N 1
ATOM 595 C CA . GLN A 1 90 ? -41.745 -8.016 57.685 1.00 83.19 90 GLN A CA 1
ATOM 596 C C . GLN A 1 90 ? -42.033 -7.377 56.321 1.00 83.19 90 GLN A C 1
ATOM 598 O O . GLN A 1 90 ? -41.242 -7.506 55.390 1.00 83.19 90 GLN A O 1
ATOM 603 N N . LEU A 1 91 ? -43.183 -6.710 56.196 1.00 83.94 91 LEU A N 1
ATOM 604 C CA . LEU A 1 91 ? -43.565 -5.987 54.985 1.00 83.94 91 LEU A CA 1
ATOM 605 C C . LEU A 1 91 ? -42.755 -4.689 54.852 1.00 83.94 91 LEU A C 1
ATOM 607 O O . LEU A 1 91 ? -42.315 -4.347 53.761 1.00 83.94 91 LEU A O 1
ATOM 611 N N . GLU A 1 92 ? -42.501 -4.015 55.972 1.00 84.94 92 GLU A N 1
ATOM 612 C CA . GLU A 1 92 ? -41.620 -2.850 56.051 1.00 84.94 92 GLU A CA 1
ATOM 613 C C . GLU A 1 92 ? -40.158 -3.214 55.744 1.00 84.94 92 GLU A C 1
ATOM 615 O O . GLU A 1 92 ? -39.524 -2.523 54.949 1.00 84.94 92 GLU A O 1
ATOM 620 N N . ASP A 1 93 ? -39.660 -4.350 56.245 1.00 88.56 93 ASP A N 1
ATOM 621 C CA . ASP A 1 93 ? -38.343 -4.882 55.872 1.00 88.56 93 ASP A CA 1
ATOM 622 C C . ASP A 1 93 ? -38.263 -5.176 54.365 1.00 88.56 93 ASP A C 1
ATOM 624 O O . ASP A 1 93 ? -37.317 -4.753 53.708 1.00 88.56 93 ASP A O 1
ATOM 628 N N . GLN A 1 94 ? -39.269 -5.834 53.775 1.00 89.25 94 GLN A N 1
ATOM 629 C CA . GLN A 1 94 ? -39.313 -6.092 52.326 1.00 89.25 94 GLN A CA 1
ATOM 630 C C . GLN A 1 94 ? -39.315 -4.800 51.497 1.00 89.25 94 GLN A C 1
ATOM 632 O O . GLN A 1 94 ? -38.601 -4.714 50.499 1.00 89.25 94 GLN A O 1
ATOM 637 N N . ILE A 1 95 ? -40.076 -3.785 51.920 1.00 90.31 95 ILE A N 1
ATOM 638 C CA . ILE A 1 95 ? -40.077 -2.466 51.274 1.00 90.31 95 ILE A CA 1
ATOM 639 C C . ILE A 1 95 ? -38.687 -1.831 51.360 1.00 90.31 95 ILE A C 1
ATOM 641 O O . ILE A 1 95 ? -38.220 -1.254 50.381 1.00 90.31 95 ILE A O 1
ATOM 645 N N . ASN A 1 96 ? -38.007 -1.963 52.498 1.00 91.94 96 ASN A N 1
ATOM 646 C CA . ASN A 1 96 ? -36.668 -1.418 52.689 1.00 91.94 96 ASN A CA 1
ATOM 647 C C . ASN A 1 96 ? -35.628 -2.143 51.816 1.00 91.94 96 ASN A C 1
ATOM 649 O O . ASN A 1 96 ? -34.796 -1.492 51.187 1.00 91.94 96 ASN A O 1
ATOM 653 N N . ILE A 1 97 ? -35.730 -3.474 51.689 1.00 95.00 97 ILE A N 1
ATOM 654 C CA . ILE A 1 97 ? -34.918 -4.265 50.751 1.00 95.00 97 ILE A CA 1
ATOM 655 C C . ILE A 1 97 ? -35.143 -3.789 49.313 1.00 95.00 97 ILE A C 1
ATOM 657 O O . ILE A 1 97 ? -34.172 -3.458 48.641 1.00 95.00 97 ILE A O 1
ATOM 661 N N . TRP A 1 98 ? -36.389 -3.698 48.840 1.00 94.75 98 TRP A N 1
ATOM 662 C CA . TRP A 1 98 ? -36.658 -3.280 47.459 1.00 94.75 98 TRP A CA 1
ATOM 663 C C . TRP A 1 98 ? -36.258 -1.834 47.197 1.00 94.75 98 TRP A C 1
ATOM 665 O O . TRP A 1 98 ? -35.805 -1.522 46.102 1.00 94.75 98 TRP A O 1
ATOM 675 N N . MET A 1 99 ? -36.386 -0.949 48.186 1.00 94.44 99 MET A N 1
ATOM 676 C CA . MET A 1 99 ? -35.925 0.432 48.064 1.00 94.44 99 MET A CA 1
ATOM 677 C C . MET A 1 99 ? -34.398 0.497 47.950 1.00 94.44 99 MET A C 1
ATOM 679 O O . MET A 1 99 ? -33.866 1.237 47.120 1.00 94.44 99 MET A O 1
ATOM 683 N N . ASN A 1 100 ? -33.686 -0.302 48.748 1.00 95.12 100 ASN A N 1
ATOM 684 C CA . ASN A 1 100 ? -32.234 -0.398 48.674 1.00 95.12 100 ASN A CA 1
ATOM 685 C C . ASN A 1 100 ? -31.773 -1.029 47.348 1.00 95.12 100 ASN A C 1
ATOM 687 O O . ASN A 1 100 ? -30.858 -0.514 46.714 1.00 95.12 100 ASN A O 1
ATOM 691 N N . GLU A 1 101 ? -32.437 -2.091 46.886 1.00 95.62 101 GLU A N 1
ATOM 692 C CA . GLU A 1 101 ? -32.180 -2.718 45.582 1.00 95.62 101 GLU A CA 1
ATOM 693 C C . GLU A 1 101 ? -32.479 -1.765 44.418 1.00 95.62 101 GLU A C 1
ATOM 695 O O . GLU A 1 101 ? -31.689 -1.679 43.484 1.00 95.62 101 GLU A O 1
ATOM 700 N N . LEU A 1 102 ? -33.567 -0.992 44.484 1.00 95.19 102 LEU A N 1
ATOM 701 C CA . LEU A 1 102 ? -33.896 0.015 43.475 1.00 95.19 102 LEU A CA 1
ATOM 702 C C . LEU A 1 102 ? -32.833 1.115 43.420 1.00 95.19 102 LEU A C 1
ATOM 704 O O . LEU A 1 102 ? -32.419 1.505 42.333 1.00 95.19 102 LEU A O 1
ATOM 708 N N . THR A 1 103 ? -32.365 1.576 44.582 1.00 93.94 103 THR A N 1
ATOM 709 C CA . THR A 1 103 ? -31.294 2.580 44.671 1.00 93.94 103 THR A CA 1
ATOM 710 C C . THR A 1 103 ? -29.983 2.029 44.102 1.00 93.94 103 THR A C 1
ATOM 712 O O . THR A 1 103 ? -29.281 2.723 43.371 1.00 93.94 103 THR A O 1
ATOM 715 N N . GLN A 1 104 ? -29.666 0.761 44.377 1.00 95.31 104 GLN A N 1
ATOM 716 C CA . GLN A 1 104 ? -28.498 0.088 43.808 1.00 95.31 104 GLN A CA 1
ATOM 717 C C . GLN A 1 104 ? -28.610 -0.025 42.280 1.00 95.31 104 GLN A C 1
ATOM 719 O O . GLN A 1 104 ? -27.677 0.336 41.567 1.00 95.31 104 GLN A O 1
ATOM 724 N N . PHE A 1 105 ? -29.764 -0.451 41.761 1.00 96.44 105 PHE A N 1
ATOM 725 C CA . PHE A 1 105 ? -29.993 -0.533 40.319 1.00 96.44 105 PHE A CA 1
ATOM 726 C C . PHE A 1 105 ? -29.983 0.831 39.634 1.00 96.44 105 PHE A C 1
ATOM 728 O O . PHE A 1 105 ? -29.552 0.916 38.488 1.00 96.44 105 PHE A O 1
ATOM 735 N N . GLU A 1 106 ? -30.425 1.895 40.302 1.00 95.38 106 GLU A N 1
ATOM 736 C CA . GLU A 1 106 ? -30.332 3.256 39.774 1.00 95.38 106 GLU A CA 1
ATOM 737 C C . GLU A 1 106 ? -28.870 3.669 39.557 1.00 95.38 106 GLU A C 1
ATOM 739 O O . GLU A 1 106 ? -28.523 4.173 38.485 1.00 95.38 106 GLU A O 1
ATOM 744 N N . VAL A 1 107 ? -28.000 3.401 40.535 1.00 96.31 107 VAL A N 1
ATOM 745 C CA . VAL A 1 107 ? -26.560 3.681 40.429 1.00 96.31 107 VAL A CA 1
ATOM 746 C C . VAL A 1 107 ? -25.923 2.839 39.324 1.00 96.31 107 VAL A C 1
ATOM 748 O O . VAL A 1 107 ? -25.256 3.391 38.446 1.00 96.31 107 VAL A O 1
ATOM 751 N N . ASP A 1 108 ? -26.187 1.533 39.307 1.00 96.00 108 ASP A N 1
ATOM 752 C CA . ASP A 1 108 ? -25.625 0.620 38.310 1.00 96.00 108 ASP A CA 1
ATOM 753 C C . ASP A 1 108 ? -26.120 0.962 36.892 1.00 96.00 108 ASP A C 1
ATOM 755 O O . ASP A 1 108 ? -25.364 0.878 35.923 1.00 96.00 108 ASP A O 1
ATOM 759 N N . PHE A 1 109 ? -27.380 1.387 36.743 1.00 97.25 109 PHE A N 1
ATOM 760 C CA . PHE A 1 109 ? -27.934 1.844 35.467 1.00 97.25 109 PHE A CA 1
ATOM 761 C C . PHE A 1 109 ? -27.283 3.148 35.001 1.00 97.25 109 PHE A C 1
ATOM 763 O O . PHE A 1 109 ? -27.030 3.325 33.805 1.00 97.25 109 PHE A O 1
ATOM 770 N N . HIS A 1 110 ? -26.986 4.061 35.927 1.00 96.94 110 HIS A N 1
ATOM 771 C CA . HIS A 1 110 ? -26.285 5.295 35.603 1.00 96.94 110 HIS A CA 1
ATOM 772 C C . HIS A 1 110 ? -24.853 5.014 35.129 1.00 96.94 110 HIS A C 1
ATOM 774 O O . HIS A 1 110 ? -24.434 5.538 34.096 1.00 96.94 110 HIS A O 1
ATOM 780 N N . GLU A 1 111 ? -24.127 4.139 35.825 1.00 96.62 111 GLU A N 1
ATOM 781 C CA . GLU A 1 111 ? -22.780 3.717 35.435 1.00 96.62 111 GLU A CA 1
ATOM 782 C C . GLU A 1 111 ? -22.777 3.007 34.074 1.00 96.62 111 GLU A C 1
ATOM 784 O O . GLU A 1 111 ? -21.975 3.342 33.195 1.00 96.62 111 GLU A O 1
ATOM 789 N N . GLN A 1 112 ? -23.722 2.086 33.853 1.00 96.81 112 GLN A N 1
ATOM 790 C CA . GLN A 1 112 ? -23.901 1.411 32.564 1.00 96.81 112 GLN A CA 1
ATOM 791 C C . GLN A 1 112 ? -24.222 2.401 31.440 1.00 96.81 112 GLN A C 1
ATOM 793 O O . GLN A 1 112 ? -23.675 2.303 30.343 1.00 96.81 112 GLN A O 1
ATOM 798 N N . SER A 1 113 ? -25.059 3.404 31.705 1.00 97.44 113 SER A N 1
ATOM 799 C CA . SER A 1 113 ? -25.382 4.443 30.722 1.00 97.44 113 SER A CA 1
ATOM 800 C C . SER A 1 113 ? -24.155 5.279 30.347 1.00 97.44 113 SER A C 1
ATOM 802 O O . SER A 1 113 ? -23.956 5.590 29.171 1.00 97.44 113 SER A O 1
ATOM 804 N N . GLN A 1 114 ? -23.292 5.605 31.315 1.00 97.19 114 GLN A N 1
ATOM 805 C CA . GLN A 1 114 ? -22.032 6.306 31.050 1.00 97.19 114 GLN A CA 1
ATOM 806 C C . GLN A 1 114 ? -21.051 5.445 30.244 1.00 97.19 114 GLN A C 1
ATOM 808 O O . GLN A 1 114 ? -20.429 5.935 29.299 1.00 97.19 114 GLN A O 1
ATOM 813 N N . THR A 1 115 ? -20.932 4.155 30.564 1.00 97.19 115 THR A N 1
ATOM 814 C CA . THR A 1 115 ? -20.065 3.243 29.803 1.00 97.19 115 THR A CA 1
ATOM 815 C C . THR A 1 115 ? -20.570 3.044 28.377 1.00 97.19 115 THR A C 1
ATOM 817 O O . THR A 1 115 ? -19.774 3.147 27.444 1.00 97.19 115 THR A O 1
ATOM 820 N N . ILE A 1 116 ? -21.879 2.873 28.170 1.00 97.38 116 ILE A N 1
ATOM 821 C CA . ILE A 1 116 ? -22.478 2.812 26.827 1.00 97.38 116 ILE A CA 1
ATOM 822 C C . ILE A 1 116 ? -22.213 4.110 26.055 1.00 97.38 116 ILE A C 1
ATOM 824 O O . ILE A 1 116 ? -21.836 4.055 24.888 1.00 97.38 116 ILE A O 1
ATOM 828 N N . ASN A 1 117 ? -22.325 5.275 26.699 1.00 97.06 117 ASN A N 1
ATOM 829 C CA . ASN A 1 117 ? -22.005 6.556 26.066 1.00 97.06 117 ASN A CA 1
ATOM 830 C C . ASN A 1 117 ? -20.521 6.662 25.658 1.00 97.06 117 ASN A C 1
ATOM 832 O O . ASN A 1 117 ? -20.199 7.175 24.582 1.00 97.06 117 ASN A O 1
ATOM 836 N N . SER A 1 118 ? -19.615 6.125 26.479 1.00 97.00 118 SER A N 1
ATOM 837 C CA . SER A 1 118 ? -18.190 6.054 26.142 1.00 97.00 118 SER A CA 1
ATOM 838 C C . SER A 1 118 ? -17.925 5.136 24.941 1.00 97.00 118 SER A C 1
ATOM 840 O O . SER A 1 118 ? -17.129 5.475 24.062 1.00 97.00 118 SER A O 1
ATOM 842 N N . TRP A 1 119 ? -18.633 4.004 24.857 1.00 97.62 119 TRP A N 1
ATOM 843 C CA . TRP A 1 119 ? -18.542 3.081 23.727 1.00 97.62 119 TRP A CA 1
ATOM 844 C C . TRP A 1 119 ? -19.129 3.674 22.452 1.00 97.62 119 TRP A C 1
ATOM 846 O O . TRP A 1 119 ? -18.520 3.521 21.398 1.00 97.62 119 TRP A O 1
ATOM 856 N N . ASP A 1 120 ? -20.244 4.396 22.539 1.00 97.94 120 ASP A N 1
ATOM 857 C CA . ASP A 1 120 ? -20.837 5.108 21.405 1.00 97.94 120 ASP A CA 1
ATOM 858 C C . ASP A 1 120 ? -19.871 6.167 20.853 1.00 97.94 120 ASP A C 1
ATOM 860 O O . ASP A 1 120 ? -19.557 6.182 19.662 1.00 97.94 120 ASP A O 1
ATOM 864 N N . SER A 1 121 ? -19.273 6.970 21.738 1.00 97.19 121 SER A N 1
ATOM 865 C CA . SER A 1 121 ? -18.258 7.961 21.358 1.00 97.19 121 SER A CA 1
ATOM 866 C C . SER A 1 121 ? -17.047 7.320 20.664 1.00 97.19 121 SER A C 1
ATOM 868 O O . SER A 1 121 ? -16.554 7.829 19.651 1.00 97.19 121 SER A O 1
ATOM 870 N N . LEU A 1 122 ? -16.572 6.178 21.173 1.00 97.75 122 LEU A N 1
ATOM 871 C CA . LEU A 1 122 ? -15.473 5.430 20.564 1.00 97.75 122 LEU A CA 1
ATOM 872 C C . LEU A 1 122 ? -15.869 4.834 19.206 1.00 97.75 122 LEU A C 1
ATOM 874 O O . LEU A 1 122 ? -15.080 4.884 18.261 1.00 97.75 122 LEU A O 1
ATOM 878 N N . LEU A 1 123 ? -17.083 4.293 19.090 1.00 98.00 123 LEU A N 1
ATOM 879 C CA . LEU A 1 123 ? -17.606 3.724 17.853 1.00 98.00 123 LEU A CA 1
ATOM 880 C C . LEU A 1 123 ? -17.718 4.794 16.766 1.00 98.00 123 LEU A C 1
ATOM 882 O O . LEU A 1 123 ? -17.278 4.567 15.642 1.00 98.00 123 LEU A O 1
ATOM 886 N N . ILE A 1 124 ? -18.222 5.978 17.112 1.00 98.00 124 ILE A N 1
ATOM 887 C CA . ILE A 1 124 ? -18.310 7.126 16.206 1.00 98.00 124 ILE A CA 1
ATOM 888 C C . ILE A 1 124 ? -16.914 7.571 15.759 1.00 98.00 124 ILE A C 1
ATOM 890 O O . ILE A 1 124 ? -16.689 7.760 14.563 1.00 98.00 124 ILE A O 1
ATOM 894 N N . SER A 1 125 ? -15.950 7.682 16.682 1.00 97.81 125 SER A N 1
ATOM 895 C CA . SER A 1 125 ? -14.565 8.035 16.336 1.00 97.81 125 SER A CA 1
ATOM 896 C C . SER A 1 125 ? -13.929 7.008 15.394 1.00 97.81 125 SER A C 1
ATOM 898 O O . SER A 1 125 ? -13.312 7.374 14.392 1.00 97.81 125 SER A O 1
ATOM 900 N N . ASN A 1 126 ? -14.114 5.717 15.670 1.00 97.56 126 ASN A N 1
ATOM 901 C CA . ASN A 1 126 ? -13.618 4.650 14.806 1.00 97.56 126 ASN A CA 1
ATOM 902 C C . ASN A 1 126 ? -14.329 4.640 13.447 1.00 97.56 126 ASN A C 1
ATOM 904 O O . ASN A 1 126 ? -13.672 4.448 12.429 1.00 97.56 126 ASN A O 1
ATOM 908 N N . GLY A 1 127 ? -15.634 4.917 13.407 1.00 97.94 127 GLY A N 1
ATOM 909 C CA . GLY A 1 127 ? -16.394 5.072 12.168 1.00 97.94 127 GLY A CA 1
ATOM 910 C C . GLY A 1 127 ? -15.873 6.225 11.308 1.00 97.94 127 GLY A C 1
ATOM 911 O O . GLY A 1 127 ? -15.687 6.061 10.105 1.00 97.94 127 GLY A O 1
ATOM 912 N N . GLN A 1 128 ? -15.545 7.368 11.915 1.00 97.31 128 GLN A N 1
ATOM 913 C CA . GLN A 1 128 ? -14.927 8.496 11.207 1.00 97.31 128 GLN A CA 1
ATOM 914 C C . GLN A 1 128 ? -13.545 8.140 10.647 1.00 97.31 128 GLN A C 1
ATOM 916 O O . GLN A 1 128 ? -13.275 8.416 9.479 1.00 97.31 128 GLN A O 1
ATOM 921 N N . LYS A 1 129 ? -12.696 7.477 11.443 1.00 97.88 129 LYS A N 1
ATOM 922 C CA . LYS A 1 129 ? -11.386 6.988 10.981 1.00 97.88 129 LYS A CA 1
ATOM 923 C C . LYS A 1 129 ? -11.521 5.977 9.846 1.00 97.88 129 LYS A C 1
ATOM 925 O O . LYS A 1 129 ? -10.730 6.012 8.910 1.00 97.88 129 LYS A O 1
ATOM 930 N N . LEU A 1 130 ? -12.525 5.102 9.902 1.00 97.56 130 LEU A N 1
ATOM 931 C CA . LEU A 1 130 ? -12.800 4.138 8.840 1.00 97.56 130 LEU A CA 1
ATOM 932 C C . LEU A 1 130 ? -13.172 4.850 7.534 1.00 97.56 130 LEU A C 1
ATOM 934 O O . LEU A 1 130 ? -12.643 4.496 6.487 1.00 97.56 130 LEU A O 1
ATOM 938 N N . ILE A 1 131 ? -14.006 5.892 7.599 1.00 97.69 131 ILE A N 1
ATOM 939 C CA . ILE A 1 131 ? -14.361 6.717 6.432 1.00 97.69 131 ILE A CA 1
ATOM 940 C C . ILE A 1 131 ? -13.136 7.460 5.878 1.00 97.69 131 ILE A C 1
ATOM 942 O O . ILE A 1 131 ? -12.985 7.600 4.667 1.00 97.69 131 ILE A O 1
ATOM 946 N N . GLU A 1 132 ? -12.255 7.972 6.738 1.00 97.69 132 GLU A N 1
ATOM 947 C CA . GLU A 1 132 ? -11.018 8.624 6.298 1.00 97.69 132 GLU A CA 1
ATOM 948 C C . GLU A 1 132 ? -10.062 7.637 5.617 1.00 97.69 132 GLU A C 1
ATOM 950 O O . GLU A 1 132 ? -9.525 7.929 4.546 1.00 97.69 132 GLU A O 1
ATOM 955 N N . MET A 1 133 ? -9.894 6.451 6.201 1.00 97.44 133 MET A N 1
ATOM 956 C CA . MET A 1 133 ? -9.098 5.377 5.617 1.00 97.44 133 MET A CA 1
ATOM 957 C C . MET A 1 133 ? -9.669 4.937 4.267 1.00 97.44 133 MET A C 1
ATOM 959 O O . MET A 1 133 ? -8.909 4.778 3.318 1.00 97.44 133 MET A O 1
ATOM 963 N N . ASP A 1 134 ? -10.989 4.803 4.154 1.00 97.31 134 ASP A N 1
ATOM 964 C CA . ASP A 1 134 ? -11.672 4.468 2.903 1.00 97.31 134 ASP A CA 1
ATOM 965 C C . ASP A 1 134 ? -11.388 5.507 1.807 1.00 97.31 134 ASP A C 1
ATOM 967 O O . ASP A 1 134 ? -10.951 5.162 0.710 1.00 97.31 134 ASP A O 1
ATOM 971 N N . LYS A 1 135 ? -11.472 6.804 2.132 1.00 97.25 135 LYS A N 1
ATOM 972 C CA . LYS A 1 135 ? -11.070 7.880 1.205 1.00 97.25 135 LYS A CA 1
ATOM 973 C C . LYS A 1 135 ? -9.600 7.785 0.792 1.00 97.25 135 LYS A C 1
ATOM 975 O O . LYS A 1 135 ? -9.264 8.074 -0.357 1.00 97.25 135 LYS A O 1
ATOM 980 N N . MET A 1 136 ? -8.710 7.425 1.718 1.00 97.38 136 MET A N 1
ATOM 981 C CA . MET A 1 136 ? -7.289 7.240 1.417 1.00 97.38 136 MET A CA 1
ATOM 982 C C . MET A 1 136 ? -7.062 6.035 0.498 1.00 97.38 136 MET A C 1
ATOM 984 O O . MET A 1 136 ? -6.270 6.138 -0.438 1.00 97.38 136 MET A O 1
ATOM 988 N N . ILE A 1 137 ? -7.773 4.931 0.729 1.00 97.44 137 ILE A N 1
ATOM 989 C CA . ILE A 1 137 ? -7.742 3.733 -0.118 1.00 97.44 137 ILE A CA 1
ATOM 990 C C . ILE A 1 137 ? -8.256 4.064 -1.516 1.00 97.44 137 ILE A C 1
ATOM 992 O O . ILE A 1 137 ? -7.610 3.701 -2.493 1.00 97.44 137 ILE A O 1
ATOM 996 N N . GLU A 1 138 ? -9.348 4.815 -1.635 1.00 97.38 138 GLU A N 1
ATOM 997 C CA . GLU A 1 138 ? -9.872 5.227 -2.937 1.00 97.38 138 GLU A CA 1
ATOM 998 C C . GLU A 1 138 ? -8.864 6.102 -3.694 1.00 97.38 138 GLU A C 1
ATOM 1000 O O . GLU A 1 138 ? -8.558 5.858 -4.861 1.00 97.38 138 GLU A O 1
ATOM 1005 N N . LYS A 1 139 ? -8.244 7.072 -3.010 1.00 97.31 139 LYS A N 1
ATOM 1006 C CA . LYS A 1 139 ? -7.162 7.875 -3.595 1.00 97.31 139 LYS A CA 1
ATOM 1007 C C . LYS A 1 139 ? -5.980 7.006 -4.043 1.00 97.31 139 LYS A C 1
ATOM 1009 O O . LYS A 1 139 ? -5.405 7.260 -5.103 1.00 97.31 139 LYS A O 1
ATOM 1014 N N . LEU A 1 140 ? -5.607 6.002 -3.249 1.00 97.44 140 LEU A N 1
ATOM 1015 C CA . LEU A 1 140 ? -4.537 5.066 -3.586 1.00 97.44 140 LEU A CA 1
ATOM 1016 C C . LEU A 1 140 ? -4.907 4.210 -4.802 1.00 97.44 140 LEU A C 1
ATOM 1018 O O . LEU A 1 140 ? -4.077 4.069 -5.692 1.00 97.44 140 LEU A O 1
ATOM 1022 N N . ASN A 1 141 ? -6.141 3.711 -4.888 1.00 97.25 141 ASN A N 1
ATOM 1023 C CA . ASN A 1 141 ? -6.639 2.959 -6.042 1.00 97.25 141 ASN A CA 1
ATOM 1024 C C . ASN A 1 141 ? -6.592 3.794 -7.323 1.00 97.25 141 ASN A C 1
ATOM 1026 O O . ASN A 1 141 ? -6.123 3.318 -8.356 1.00 97.25 141 ASN A O 1
ATOM 1030 N N . VAL A 1 142 ? -7.016 5.060 -7.260 1.00 97.44 142 VAL A N 1
ATOM 1031 C CA . VAL A 1 142 ? -6.909 5.984 -8.399 1.00 97.44 142 VAL A CA 1
ATOM 1032 C C . VAL A 1 142 ? -5.447 6.185 -8.802 1.00 97.44 142 VAL A C 1
ATOM 1034 O O . VAL A 1 142 ? -5.130 6.143 -9.990 1.00 97.44 142 VAL A O 1
ATOM 1037 N N . SER A 1 143 ? -4.544 6.362 -7.833 1.00 96.62 143 SER A N 1
ATOM 1038 C CA . SER A 1 143 ? -3.109 6.495 -8.107 1.00 96.62 143 SER A CA 1
ATOM 1039 C C . SER A 1 143 ? -2.509 5.225 -8.711 1.00 96.62 143 SER A C 1
ATOM 1041 O O . SER A 1 143 ? -1.707 5.329 -9.635 1.00 96.62 143 SER A O 1
ATOM 1043 N N . LEU A 1 144 ? -2.886 4.046 -8.211 1.00 95.94 144 LEU A N 1
ATOM 1044 C CA . LEU A 1 144 ? -2.427 2.754 -8.717 1.00 95.94 144 LEU A CA 1
ATOM 1045 C C . LEU A 1 144 ? -2.880 2.560 -10.161 1.00 95.94 144 LEU A C 1
ATOM 1047 O O . LEU A 1 144 ? -2.063 2.278 -11.023 1.00 95.94 144 LEU A O 1
ATOM 1051 N N . ARG A 1 145 ? -4.154 2.830 -10.454 1.00 96.50 145 ARG A N 1
ATOM 1052 C CA . ARG A 1 145 ? -4.681 2.775 -11.820 1.00 96.50 145 ARG A CA 1
ATOM 1053 C C . ARG A 1 145 ? -4.000 3.783 -12.750 1.00 96.50 145 ARG A C 1
ATOM 1055 O O . ARG A 1 145 ? -3.803 3.499 -13.928 1.00 96.50 145 ARG A O 1
ATOM 1062 N N . GLY A 1 146 ? -3.649 4.962 -12.235 1.00 96.75 146 GLY A N 1
ATOM 1063 C CA . GLY A 1 146 ? -2.846 5.941 -12.966 1.00 96.75 146 GLY A CA 1
ATOM 1064 C C . GLY A 1 146 ? -1.447 5.415 -13.294 1.00 96.75 146 GLY A C 1
ATOM 1065 O O . GLY A 1 146 ? -0.991 5.575 -14.424 1.00 96.75 146 GLY A O 1
ATOM 1066 N N . LEU A 1 147 ? -0.795 4.752 -12.334 1.00 96.75 147 LEU A N 1
ATOM 1067 C CA . LEU A 1 147 ? 0.507 4.116 -12.526 1.00 96.75 147 LEU A CA 1
ATOM 1068 C C . LEU A 1 147 ? 0.431 2.945 -13.514 1.00 96.75 147 LEU A C 1
ATOM 1070 O O . LEU A 1 147 ? 1.281 2.868 -14.392 1.00 96.75 147 LEU A O 1
ATOM 1074 N N . ASP A 1 148 ? -0.588 2.088 -13.423 1.00 96.50 148 ASP A N 1
ATOM 1075 C CA . ASP A 1 148 ? -0.806 0.985 -14.369 1.00 96.50 148 ASP A CA 1
ATOM 1076 C C . ASP A 1 148 ? -0.943 1.516 -15.798 1.00 96.50 148 ASP A C 1
ATOM 1078 O O . ASP A 1 148 ? -0.292 1.022 -16.713 1.00 96.50 148 ASP A O 1
ATOM 1082 N N . HIS A 1 149 ? -1.703 2.598 -15.991 1.00 97.00 149 HIS A N 1
ATOM 1083 C CA . HIS A 1 149 ? -1.813 3.231 -17.303 1.00 97.00 149 HIS A CA 1
ATOM 1084 C C . HIS A 1 149 ? -0.476 3.803 -17.800 1.00 97.00 149 HIS A C 1
ATOM 1086 O O . HIS A 1 149 ? -0.154 3.686 -18.982 1.00 97.00 149 HIS A O 1
ATOM 1092 N N . GLN A 1 150 ? 0.316 4.416 -16.913 1.00 96.44 150 GLN A N 1
ATOM 1093 C CA . GLN A 1 150 ? 1.660 4.880 -17.263 1.00 96.44 150 GLN A CA 1
ATOM 1094 C C . GLN A 1 150 ? 2.596 3.715 -17.603 1.00 96.44 150 GLN A C 1
ATOM 1096 O O . GLN A 1 150 ? 3.403 3.842 -18.521 1.00 96.44 150 GLN A O 1
ATOM 1101 N N . LEU A 1 151 ? 2.481 2.582 -16.910 1.00 97.12 151 LEU A N 1
ATOM 1102 C CA . LEU A 1 151 ? 3.263 1.386 -17.193 1.00 97.12 151 LEU A CA 1
ATOM 1103 C C . LEU A 1 151 ? 2.879 0.782 -18.548 1.00 97.12 151 LEU A C 1
ATOM 1105 O O . LEU A 1 151 ? 3.767 0.505 -19.349 1.00 97.12 151 LEU A O 1
ATOM 1109 N N . ASP A 1 152 ? 1.584 0.657 -18.843 1.00 97.12 152 ASP A N 1
ATOM 1110 C CA . ASP A 1 152 ? 1.088 0.216 -20.152 1.00 97.12 152 ASP A CA 1
ATOM 1111 C C . ASP A 1 152 ? 1.591 1.130 -21.276 1.00 97.12 152 ASP A C 1
ATOM 1113 O O . ASP A 1 152 ? 1.998 0.658 -22.339 1.00 97.12 152 ASP A O 1
ATOM 1117 N N . PHE A 1 153 ? 1.610 2.443 -21.034 1.00 97.06 153 PHE A N 1
ATOM 1118 C CA . PHE A 1 153 ? 2.162 3.414 -21.972 1.00 97.06 153 PHE A CA 1
ATOM 1119 C C . PHE A 1 153 ? 3.667 3.206 -22.193 1.00 97.06 153 PHE A C 1
ATOM 1121 O O . PHE A 1 153 ? 4.108 3.174 -23.340 1.00 97.06 153 PHE A O 1
ATOM 1128 N N . ILE A 1 154 ? 4.453 3.009 -21.129 1.00 96.62 154 ILE A N 1
ATOM 1129 C CA . ILE A 1 154 ? 5.894 2.727 -21.236 1.00 96.62 154 ILE A CA 1
ATOM 1130 C C . ILE A 1 154 ? 6.140 1.414 -21.986 1.00 96.62 154 ILE A C 1
ATOM 1132 O O . ILE A 1 154 ? 7.011 1.367 -22.849 1.00 96.62 154 ILE A O 1
ATOM 1136 N N . ILE A 1 155 ? 5.362 0.363 -21.715 1.00 96.19 155 ILE A N 1
ATOM 1137 C CA . ILE A 1 155 ? 5.463 -0.918 -22.430 1.00 96.19 155 ILE A CA 1
ATOM 1138 C C . ILE A 1 155 ? 5.150 -0.726 -23.917 1.00 96.19 155 ILE A C 1
ATOM 1140 O O . ILE A 1 155 ? 5.866 -1.250 -24.771 1.00 96.19 155 ILE A O 1
ATOM 1144 N N . ALA A 1 156 ? 4.110 0.045 -24.245 1.00 95.44 156 ALA A N 1
ATOM 1145 C CA . ALA A 1 156 ? 3.778 0.362 -25.629 1.00 95.44 156 ALA A CA 1
ATOM 1146 C C . ALA A 1 156 ? 4.916 1.125 -26.323 1.00 95.44 156 ALA A C 1
ATOM 1148 O O . ALA A 1 156 ? 5.288 0.766 -27.439 1.00 95.44 156 ALA A O 1
ATOM 1149 N N . GLN A 1 157 ? 5.516 2.111 -25.648 1.00 96.06 157 GLN A N 1
ATOM 1150 C CA . GLN A 1 157 ? 6.679 2.837 -26.163 1.00 96.06 157 GLN A CA 1
ATOM 1151 C C . GLN A 1 157 ? 7.894 1.927 -26.351 1.00 96.06 157 GLN A C 1
ATOM 1153 O O . GLN A 1 157 ? 8.560 2.006 -27.377 1.00 96.06 157 GLN A O 1
ATOM 1158 N N . GLN A 1 158 ? 8.185 1.045 -25.394 1.00 93.62 158 GLN A N 1
ATOM 1159 C CA . GLN A 1 158 ? 9.305 0.116 -25.504 1.00 93.62 158 GLN A CA 1
ATOM 1160 C C . GLN A 1 158 ? 9.112 -0.849 -26.678 1.00 93.62 158 GLN A C 1
ATOM 1162 O O . GLN A 1 158 ? 10.052 -1.082 -27.430 1.00 93.62 158 GLN A O 1
ATOM 1167 N N . LYS A 1 159 ? 7.884 -1.334 -26.892 1.00 93.75 159 LYS A N 1
ATOM 1168 C CA . LYS A 1 159 ? 7.539 -2.168 -28.047 1.00 93.75 159 LYS A CA 1
ATOM 1169 C C . LYS A 1 159 ? 7.671 -1.418 -29.374 1.00 93.75 159 LYS A C 1
ATOM 1171 O O . LYS A 1 159 ? 8.124 -1.995 -30.358 1.00 93.75 159 LYS A O 1
ATOM 1176 N N . GLU A 1 160 ? 7.262 -0.151 -29.423 1.00 91.44 160 GLU A N 1
ATOM 1177 C CA . GLU A 1 160 ? 7.440 0.691 -30.610 1.00 91.44 160 GLU A CA 1
ATOM 1178 C C . GLU A 1 160 ? 8.929 0.905 -30.915 1.00 91.44 160 GLU A C 1
ATOM 1180 O O . GLU A 1 160 ? 9.347 0.750 -32.061 1.00 91.44 160 GLU A O 1
ATOM 1185 N N . LEU A 1 161 ? 9.742 1.192 -29.893 1.00 91.19 161 LEU A N 1
ATOM 1186 C CA . LEU A 1 161 ? 11.192 1.339 -30.035 1.00 91.19 161 LEU A CA 1
ATOM 1187 C C . LEU A 1 161 ? 11.859 0.045 -30.514 1.00 91.19 161 LEU A C 1
ATOM 1189 O O . LEU A 1 161 ? 12.653 0.096 -31.450 1.00 91.19 161 LEU A O 1
ATOM 1193 N N . GLU A 1 162 ? 11.498 -1.101 -29.935 1.00 89.25 162 GLU A N 1
ATOM 1194 C CA . GLU A 1 162 ? 11.995 -2.418 -30.354 1.00 89.25 162 GLU A CA 1
ATOM 1195 C C . GLU A 1 162 ? 11.627 -2.711 -31.817 1.00 89.25 162 GLU A C 1
ATOM 1197 O O . GLU A 1 162 ? 12.462 -3.157 -32.601 1.00 89.25 162 GLU A O 1
ATOM 1202 N N . GLN A 1 163 ? 10.404 -2.372 -32.236 1.00 86.56 163 GLN A N 1
ATOM 1203 C CA . GLN A 1 163 ? 9.988 -2.527 -33.628 1.00 86.56 163 GLN A CA 1
ATOM 1204 C C . GLN A 1 163 ? 10.776 -1.609 -34.577 1.00 86.56 163 GLN A C 1
ATOM 1206 O O . GLN A 1 163 ? 11.115 -2.014 -35.688 1.00 86.56 163 GLN A O 1
ATOM 1211 N N . VAL A 1 164 ? 11.064 -0.367 -34.185 1.00 83.12 164 VAL A N 1
ATOM 1212 C CA . VAL A 1 164 ? 11.894 0.547 -34.990 1.00 83.12 164 VAL A CA 1
ATOM 1213 C C . VAL A 1 164 ? 13.331 0.034 -35.100 1.00 83.12 164 VAL A C 1
ATOM 1215 O O . VAL A 1 164 ? 13.939 0.151 -36.166 1.00 83.12 164 VAL A O 1
ATOM 1218 N N . GLU A 1 165 ? 13.870 -0.547 -34.032 1.00 80.25 165 GLU A N 1
ATOM 1219 C CA . GLU A 1 165 ? 15.199 -1.152 -34.020 1.00 80.25 165 GLU A CA 1
ATOM 1220 C C . GLU A 1 165 ? 15.291 -2.367 -34.956 1.00 80.25 165 GLU A C 1
ATOM 1222 O O . GLU A 1 165 ? 16.185 -2.402 -35.805 1.00 80.25 165 GLU A O 1
ATOM 1227 N N . ASP A 1 166 ? 14.328 -3.290 -34.889 1.00 77.06 166 ASP A N 1
ATOM 1228 C CA . ASP A 1 166 ? 14.268 -4.482 -35.750 1.00 77.06 166 ASP A CA 1
ATOM 1229 C C . ASP A 1 166 ? 14.166 -4.107 -37.242 1.00 77.06 166 ASP A C 1
ATOM 1231 O O . ASP A 1 166 ? 14.932 -4.578 -38.084 1.00 77.06 166 ASP A O 1
ATOM 1235 N N . ASN A 1 167 ? 13.314 -3.129 -37.575 1.00 72.50 167 ASN A N 1
ATOM 1236 C CA . ASN A 1 167 ? 13.212 -2.610 -38.945 1.00 72.50 167 ASN A CA 1
ATOM 1237 C C . ASN A 1 167 ? 14.517 -1.952 -39.431 1.00 72.50 167 ASN A C 1
ATOM 1239 O O . ASN A 1 167 ? 14.841 -1.995 -40.617 1.00 72.50 167 ASN A O 1
ATOM 1243 N N . LYS A 1 168 ? 15.283 -1.311 -38.541 1.00 66.12 168 LYS A N 1
ATOM 1244 C CA . LYS A 1 168 ? 16.545 -0.648 -38.899 1.00 66.12 168 LYS A CA 1
ATOM 1245 C C . LYS A 1 168 ? 17.691 -1.648 -39.094 1.00 66.12 168 LYS A C 1
ATOM 1247 O O . LYS A 1 168 ? 18.589 -1.366 -39.890 1.00 66.12 168 LYS A O 1
ATOM 1252 N N . LEU A 1 169 ? 17.655 -2.797 -38.418 1.00 62.12 169 LEU A N 1
ATOM 1253 C CA . LEU A 1 169 ? 18.576 -3.912 -38.654 1.00 62.12 169 LEU A CA 1
ATOM 1254 C C . LEU A 1 169 ? 18.377 -4.520 -40.054 1.00 62.12 169 LEU A C 1
ATOM 1256 O O . LEU A 1 169 ? 19.366 -4.794 -40.732 1.00 62.12 169 LEU A O 1
ATOM 1260 N N . ASP A 1 170 ? 17.135 -4.622 -40.539 1.00 60.84 170 ASP A N 1
ATOM 1261 C CA . ASP A 1 170 ? 16.829 -5.146 -41.883 1.00 60.84 170 ASP A CA 1
ATOM 1262 C C . ASP A 1 170 ? 17.326 -4.220 -43.020 1.00 60.84 170 ASP A C 1
ATOM 1264 O O . ASP A 1 170 ? 17.857 -4.674 -44.035 1.00 60.84 170 ASP A O 1
ATOM 1268 N N . LEU A 1 171 ? 17.266 -2.893 -42.834 1.00 62.03 171 LEU A N 1
ATOM 1269 C CA . LEU A 1 171 ? 17.759 -1.915 -43.824 1.00 62.03 171 LEU A CA 1
ATOM 1270 C C . LEU A 1 171 ? 19.292 -1.702 -43.796 1.00 62.03 171 LEU A C 1
ATOM 1272 O O . LEU A 1 171 ? 19.855 -1.120 -44.731 1.00 62.03 171 LEU A O 1
ATOM 1276 N N . GLY A 1 172 ? 19.976 -2.145 -42.737 1.00 58.12 172 GLY A N 1
ATOM 1277 C CA . GLY A 1 172 ? 21.405 -1.913 -42.494 1.00 58.12 172 GLY A CA 1
ATOM 1278 C C . GLY A 1 172 ? 22.367 -2.855 -43.228 1.00 58.12 172 GLY A C 1
ATOM 1279 O O . GLY A 1 172 ? 23.566 -2.586 -43.247 1.00 58.12 172 GLY A O 1
ATOM 1280 N N . ALA A 1 173 ? 21.870 -3.909 -43.885 1.00 59.00 173 ALA A N 1
ATOM 1281 C CA . ALA A 1 173 ? 22.661 -4.983 -44.505 1.00 59.00 173 ALA A CA 1
ATOM 1282 C C . ALA A 1 173 ? 23.462 -4.588 -45.776 1.00 59.00 173 ALA A C 1
ATOM 1284 O O . ALA A 1 173 ? 23.778 -5.431 -46.618 1.00 59.00 173 ALA A O 1
ATOM 1285 N N . ASN A 1 174 ? 23.821 -3.312 -45.944 1.00 63.31 174 ASN A N 1
ATOM 1286 C CA . ASN A 1 174 ? 24.741 -2.873 -46.990 1.00 63.31 174 ASN A CA 1
ATOM 1287 C C . ASN A 1 174 ? 26.189 -2.913 -46.471 1.00 63.31 174 ASN A C 1
ATOM 1289 O O . ASN A 1 174 ? 26.606 -2.091 -45.660 1.00 63.31 174 ASN A O 1
ATOM 1293 N N . ASN A 1 175 ? 26.970 -3.849 -47.019 1.00 59.16 175 ASN A N 1
ATOM 1294 C CA . ASN A 1 175 ? 28.367 -4.223 -46.715 1.00 59.16 175 ASN A CA 1
ATOM 1295 C C . ASN A 1 175 ? 29.425 -3.085 -46.842 1.00 59.16 175 ASN A C 1
ATOM 1297 O O . ASN A 1 175 ? 30.626 -3.320 -46.861 1.00 59.16 175 ASN A O 1
ATOM 1301 N N . VAL A 1 176 ? 29.019 -1.820 -46.958 1.00 59.91 176 VAL A N 1
ATOM 1302 C CA . VAL A 1 176 ? 29.929 -0.673 -47.145 1.00 59.91 176 VAL A CA 1
ATOM 1303 C C . VAL A 1 176 ? 30.494 -0.161 -45.805 1.00 59.91 176 VAL A C 1
ATOM 1305 O O . VAL A 1 176 ? 31.401 0.667 -45.793 1.00 59.91 176 VAL A O 1
ATOM 1308 N N . ASN A 1 177 ? 30.002 -0.656 -44.660 1.00 64.25 177 ASN A N 1
ATOM 1309 C CA . ASN A 1 177 ? 30.268 -0.046 -43.351 1.00 64.25 177 ASN A CA 1
ATOM 1310 C C . ASN A 1 177 ? 30.822 -0.978 -42.251 1.00 64.25 177 ASN A C 1
ATOM 1312 O O . ASN A 1 177 ? 30.868 -0.560 -41.094 1.00 64.25 177 ASN A O 1
ATOM 1316 N N . ALA A 1 178 ? 31.292 -2.181 -42.596 1.00 70.12 178 ALA A N 1
ATOM 1317 C CA . ALA A 1 178 ? 31.682 -3.229 -41.641 1.00 70.12 178 ALA A CA 1
ATOM 1318 C C . ALA A 1 178 ? 32.773 -2.814 -40.623 1.00 70.12 178 ALA A C 1
ATOM 1320 O O . ALA A 1 178 ? 32.716 -3.178 -39.452 1.00 70.12 178 ALA A O 1
ATOM 1321 N N . GLU A 1 179 ? 33.758 -2.007 -41.030 1.00 67.75 179 GLU A N 1
ATOM 1322 C CA . GLU A 1 179 ? 34.830 -1.547 -40.126 1.00 67.75 179 GLU A CA 1
ATOM 1323 C C . GLU A 1 179 ? 34.344 -0.477 -39.126 1.00 67.75 179 GLU A C 1
ATOM 1325 O O . GLU A 1 179 ? 34.762 -0.437 -37.964 1.00 67.75 179 GLU A O 1
ATOM 1330 N N . ARG A 1 180 ? 33.393 0.368 -39.549 1.00 78.44 180 ARG A N 1
ATOM 1331 C CA . ARG A 1 180 ? 32.710 1.318 -38.659 1.00 78.44 180 ARG A CA 1
ATOM 1332 C C . ARG A 1 180 ? 31.800 0.581 -37.682 1.00 78.44 180 ARG A C 1
ATOM 1334 O O . ARG A 1 180 ? 31.799 0.907 -36.502 1.00 78.44 180 ARG A O 1
ATOM 1341 N N . GLU A 1 181 ? 31.065 -0.413 -38.169 1.00 78.31 181 GLU A N 1
ATOM 1342 C CA . GLU A 1 181 ? 30.194 -1.271 -37.364 1.00 78.31 181 GLU A CA 1
ATOM 1343 C C . GLU A 1 181 ? 30.973 -2.015 -36.276 1.00 78.31 181 GLU A C 1
ATOM 1345 O O . GLU A 1 181 ? 30.587 -1.953 -35.114 1.00 78.31 181 GLU A O 1
ATOM 1350 N N . HIS A 1 182 ? 32.130 -2.600 -36.602 1.00 81.06 182 HIS A N 1
ATOM 1351 C CA . HIS A 1 182 ? 33.002 -3.240 -35.612 1.00 81.06 182 HIS A CA 1
ATOM 1352 C C . HIS A 1 182 ? 33.470 -2.262 -34.521 1.00 81.06 182 HIS A C 1
ATOM 1354 O O . HIS A 1 182 ? 33.486 -2.598 -33.338 1.00 81.06 182 HIS A O 1
ATOM 1360 N N . THR A 1 183 ? 33.824 -1.030 -34.900 1.00 83.81 183 THR A N 1
ATOM 1361 C CA . THR A 1 183 ? 34.261 -0.005 -33.939 1.00 83.81 183 THR A CA 1
ATOM 1362 C C . THR A 1 183 ? 33.116 0.429 -33.018 1.00 83.81 183 THR A C 1
ATOM 1364 O O . THR A 1 183 ? 33.317 0.540 -31.811 1.00 83.81 183 THR A O 1
ATOM 1367 N N . TYR A 1 184 ? 31.908 0.638 -33.554 1.00 87.81 184 TYR A N 1
ATOM 1368 C CA . TYR A 1 184 ? 30.725 0.958 -32.747 1.00 87.81 184 TYR A CA 1
ATOM 1369 C C . TYR A 1 184 ? 30.278 -0.215 -31.864 1.00 87.81 184 TYR A C 1
ATOM 1371 O O . TYR A 1 184 ? 29.951 0.014 -30.705 1.00 87.81 184 TYR A O 1
ATOM 1379 N N . SER A 1 185 ? 30.355 -1.454 -32.353 1.00 87.00 185 SER A N 1
ATOM 1380 C CA . SER A 1 185 ? 30.079 -2.665 -31.569 1.00 87.00 185 SER A CA 1
ATOM 1381 C C . SER A 1 185 ? 31.067 -2.837 -30.409 1.00 87.00 185 SER A C 1
ATOM 1383 O O . SER A 1 185 ? 30.672 -3.174 -29.292 1.00 87.00 185 SER A O 1
ATOM 1385 N N . LEU A 1 186 ? 32.351 -2.524 -30.621 1.00 90.00 186 LEU A N 1
ATOM 1386 C CA . LEU A 1 186 ? 33.338 -2.503 -29.542 1.00 90.00 186 LEU A CA 1
ATOM 1387 C C . LEU A 1 186 ? 33.022 -1.410 -28.509 1.00 90.00 186 LEU A C 1
ATOM 1389 O O . LEU A 1 186 ? 33.105 -1.669 -27.312 1.00 90.00 186 LEU A O 1
ATOM 1393 N N . ILE A 1 187 ? 32.636 -0.207 -28.950 1.00 91.69 187 ILE A N 1
ATOM 1394 C CA . ILE A 1 187 ? 32.218 0.885 -28.053 1.00 91.69 187 ILE A CA 1
ATOM 1395 C C . ILE A 1 187 ? 30.987 0.477 -27.232 1.00 91.69 187 ILE A C 1
ATOM 1397 O O . ILE A 1 187 ? 30.956 0.721 -26.028 1.00 91.69 187 ILE A O 1
ATOM 1401 N N . GLU A 1 188 ? 29.997 -0.161 -27.854 1.00 89.25 188 GLU A N 1
ATOM 1402 C CA . GLU A 1 188 ? 28.803 -0.678 -27.183 1.00 89.25 188 GLU A CA 1
ATOM 1403 C C . GLU A 1 188 ? 29.149 -1.766 -26.162 1.00 89.25 188 GLU A C 1
ATOM 1405 O O . GLU A 1 188 ? 28.684 -1.718 -25.026 1.00 89.25 188 GLU A O 1
ATOM 1410 N N . THR A 1 189 ? 30.038 -2.693 -26.521 1.00 92.19 189 THR A N 1
ATOM 1411 C CA . THR A 1 189 ? 30.524 -3.734 -25.605 1.00 92.19 189 THR A CA 1
ATOM 1412 C C . THR A 1 189 ? 31.226 -3.113 -24.398 1.00 92.19 189 THR A C 1
ATOM 1414 O O . THR A 1 189 ? 30.884 -3.426 -23.264 1.00 92.19 189 THR A O 1
ATOM 1417 N N . VAL A 1 190 ? 32.134 -2.156 -24.616 1.00 91.75 190 VAL A N 1
ATOM 1418 C CA . VAL A 1 190 ? 32.832 -1.447 -23.528 1.00 91.75 190 VAL A CA 1
ATOM 1419 C C . VAL A 1 190 ? 31.859 -0.638 -22.664 1.00 91.75 190 VAL A C 1
ATOM 1421 O O . VAL A 1 190 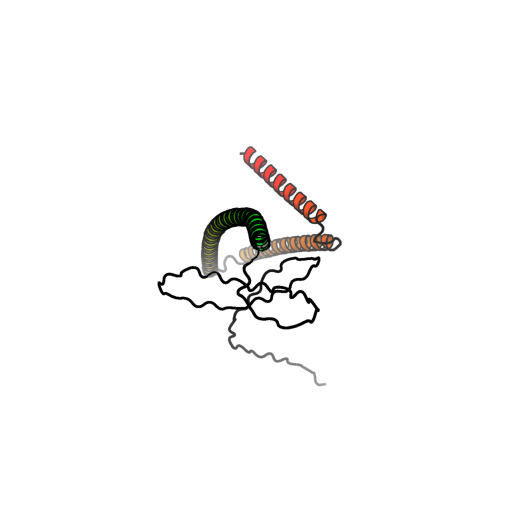? 32.037 -0.550 -21.450 1.00 91.75 190 VAL A O 1
ATOM 1424 N N . HIS A 1 191 ? 30.819 -0.048 -23.254 1.00 92.88 191 HIS A N 1
ATOM 1425 C CA . HIS A 1 191 ? 29.775 0.650 -22.506 1.00 92.88 191 HIS A CA 1
ATOM 1426 C C . HIS A 1 191 ? 28.959 -0.312 -21.632 1.00 92.88 191 HIS A C 1
ATOM 1428 O O . HIS A 1 191 ? 28.719 -0.024 -20.458 1.00 92.88 191 HIS A O 1
ATOM 1434 N N . ASN A 1 192 ? 28.578 -1.466 -22.182 1.00 94.00 192 ASN A N 1
ATOM 1435 C CA . ASN A 1 192 ? 27.883 -2.519 -21.449 1.00 94.00 192 ASN A CA 1
ATOM 1436 C C . ASN A 1 192 ? 28.750 -3.069 -20.313 1.00 94.00 192 ASN A C 1
ATOM 1438 O O . ASN A 1 192 ? 28.257 -3.209 -19.196 1.00 94.00 192 ASN A O 1
ATOM 1442 N N . ASP A 1 193 ? 30.046 -3.270 -20.554 1.00 94.75 193 ASP A N 1
ATOM 1443 C CA . ASP A 1 193 ? 31.011 -3.666 -19.529 1.00 94.75 193 ASP A CA 1
ATOM 1444 C C . ASP A 1 193 ? 31.126 -2.603 -18.429 1.00 94.75 193 ASP A C 1
ATOM 1446 O O . ASP A 1 193 ? 31.106 -2.934 -17.246 1.00 94.75 193 ASP A O 1
ATOM 1450 N N . LEU A 1 194 ? 31.182 -1.313 -18.778 1.00 95.00 194 LEU A N 1
ATOM 1451 C CA . LEU A 1 194 ? 31.228 -0.230 -17.793 1.00 95.00 194 LEU A CA 1
ATOM 1452 C C . LEU A 1 194 ? 29.944 -0.159 -16.951 1.00 95.00 194 LEU A C 1
ATOM 1454 O O . LEU A 1 194 ? 30.020 0.042 -15.738 1.00 95.00 194 LEU A O 1
ATOM 1458 N N . ASN A 1 195 ? 28.774 -0.363 -17.560 1.00 95.12 195 ASN A N 1
ATOM 1459 C CA . ASN A 1 195 ? 27.504 -0.449 -16.836 1.00 95.12 195 ASN A CA 1
ATOM 1460 C C . ASN A 1 195 ? 27.447 -1.688 -15.934 1.00 95.12 195 ASN A C 1
ATOM 1462 O O . ASN A 1 195 ? 26.996 -1.586 -14.792 1.00 95.12 195 ASN A O 1
ATOM 1466 N N . ALA A 1 196 ? 27.938 -2.835 -16.408 1.00 93.81 196 ALA A N 1
ATOM 1467 C CA . ALA A 1 196 ? 28.039 -4.058 -15.619 1.00 93.81 196 ALA A CA 1
ATOM 1468 C C . ALA A 1 196 ? 28.985 -3.874 -14.423 1.00 93.81 196 ALA A C 1
ATOM 1470 O O . ALA A 1 196 ? 28.642 -4.260 -13.310 1.00 93.81 196 ALA A O 1
ATOM 1471 N N . ILE A 1 197 ? 30.123 -3.200 -14.614 1.00 94.19 197 ILE A N 1
ATOM 1472 C CA . ILE A 1 197 ? 31.054 -2.829 -13.539 1.00 94.19 197 ILE A CA 1
ATOM 1473 C C . ILE A 1 197 ? 30.401 -1.842 -12.565 1.00 94.19 197 ILE A C 1
ATOM 1475 O O . ILE A 1 197 ? 30.569 -1.970 -11.355 1.00 94.19 197 ILE A O 1
ATOM 1479 N N . GLY A 1 198 ? 29.626 -0.871 -13.052 1.00 95.12 198 GLY A N 1
ATOM 1480 C CA . GLY A 1 198 ? 28.855 0.035 -12.198 1.00 95.12 198 GLY A CA 1
ATOM 1481 C C . GLY A 1 198 ? 27.811 -0.700 -11.349 1.00 95.12 198 GLY A C 1
ATOM 1482 O O . GLY A 1 198 ? 27.643 -0.392 -10.166 1.00 95.12 198 GLY A O 1
ATOM 1483 N N . ALA A 1 199 ? 27.142 -1.700 -11.927 1.00 93.19 199 ALA A N 1
ATOM 1484 C CA . ALA A 1 199 ? 26.208 -2.569 -11.220 1.00 93.19 199 ALA A CA 1
ATOM 1485 C C . ALA A 1 199 ? 26.922 -3.468 -10.196 1.00 93.19 199 ALA A C 1
ATOM 1487 O O . ALA A 1 199 ? 26.474 -3.547 -9.054 1.00 93.19 199 ALA A O 1
ATOM 1488 N N . ASP A 1 200 ? 28.060 -4.066 -10.553 1.00 95.69 200 ASP A N 1
ATOM 1489 C CA . ASP A 1 200 ? 28.873 -4.873 -9.637 1.00 95.69 200 ASP A CA 1
ATOM 1490 C C . ASP A 1 200 ? 29.424 -4.028 -8.482 1.00 95.69 200 ASP A C 1
ATOM 1492 O O . ASP A 1 200 ? 29.358 -4.430 -7.324 1.00 95.69 200 ASP A O 1
ATOM 1496 N N . LEU A 1 201 ? 29.861 -2.794 -8.747 1.00 94.94 201 LEU A N 1
ATOM 1497 C CA . LEU A 1 201 ? 30.275 -1.859 -7.703 1.00 94.94 201 LEU A CA 1
ATOM 1498 C C . LEU A 1 201 ? 29.113 -1.522 -6.759 1.00 94.94 201 LEU A C 1
ATOM 1500 O O . LEU A 1 201 ? 29.297 -1.475 -5.541 1.00 94.94 201 LEU A O 1
ATOM 1504 N N . LYS A 1 202 ? 27.906 -1.313 -7.294 1.00 93.69 202 LYS A N 1
ATOM 1505 C CA . LYS A 1 202 ? 26.698 -1.083 -6.491 1.00 93.69 202 LYS A CA 1
ATOM 1506 C C . LYS A 1 202 ? 26.371 -2.295 -5.615 1.00 93.69 202 LYS A C 1
ATOM 1508 O O . LYS A 1 202 ? 26.072 -2.121 -4.432 1.00 93.69 202 LYS A O 1
ATOM 1513 N N . ASP A 1 203 ? 26.475 -3.502 -6.158 1.00 91.75 203 ASP A N 1
ATOM 1514 C CA . ASP A 1 203 ? 26.266 -4.748 -5.421 1.00 91.75 203 ASP A CA 1
ATOM 1515 C C . ASP A 1 203 ? 27.361 -4.997 -4.381 1.00 91.75 203 ASP A C 1
ATOM 1517 O O . ASP A 1 203 ? 27.065 -5.426 -3.265 1.00 91.75 203 ASP A O 1
ATOM 1521 N N . PHE A 1 204 ? 28.616 -4.672 -4.686 1.00 92.81 204 PHE A N 1
ATOM 1522 C CA . PHE A 1 204 ? 29.722 -4.719 -3.738 1.00 92.81 204 PHE A CA 1
ATOM 1523 C C . PHE A 1 204 ? 29.498 -3.743 -2.580 1.00 92.81 204 PHE A C 1
ATOM 1525 O O . PHE A 1 204 ? 29.635 -4.129 -1.421 1.00 92.81 204 PHE A O 1
ATOM 1532 N N . ILE A 1 205 ? 29.078 -2.505 -2.861 1.00 87.88 205 ILE A N 1
ATOM 1533 C CA . ILE A 1 205 ? 28.716 -1.516 -1.835 1.00 87.88 205 ILE A CA 1
ATOM 1534 C C . ILE A 1 205 ? 27.542 -2.021 -0.991 1.00 87.88 205 ILE A C 1
ATOM 1536 O O . ILE A 1 205 ? 27.569 -1.889 0.234 1.00 87.88 205 ILE A O 1
ATOM 1540 N N . LYS A 1 206 ? 26.526 -2.629 -1.615 1.00 86.75 206 LYS A N 1
ATOM 1541 C CA . LYS A 1 206 ? 25.387 -3.215 -0.902 1.00 86.75 206 LYS A CA 1
ATOM 1542 C C . LYS A 1 206 ? 25.845 -4.332 0.037 1.00 86.75 206 LYS A C 1
ATOM 1544 O O . LYS A 1 206 ? 25.560 -4.259 1.228 1.00 86.75 206 LYS A O 1
ATOM 1549 N N . LYS A 1 207 ? 26.638 -5.287 -0.455 1.00 86.62 207 LYS A N 1
ATOM 1550 C CA . LYS A 1 207 ? 27.220 -6.383 0.339 1.00 86.62 207 LYS A CA 1
ATOM 1551 C C . LYS A 1 207 ? 28.138 -5.873 1.450 1.00 86.62 207 LYS A C 1
ATOM 1553 O O . LYS A 1 207 ? 28.119 -6.412 2.553 1.00 86.62 207 LYS A O 1
ATOM 1558 N N . LEU A 1 208 ? 28.918 -4.823 1.202 1.00 86.69 208 LEU A N 1
ATOM 1559 C CA . LEU A 1 208 ? 29.759 -4.170 2.208 1.00 86.69 208 LEU A CA 1
ATOM 1560 C C . LEU A 1 208 ? 28.903 -3.530 3.311 1.00 86.69 208 LEU A C 1
ATOM 1562 O O . LEU A 1 208 ? 29.200 -3.677 4.495 1.00 86.69 208 LEU A O 1
ATOM 1566 N N . ASN A 1 209 ? 27.820 -2.850 2.936 1.00 80.50 209 ASN A N 1
ATOM 1567 C CA . ASN A 1 209 ? 26.888 -2.229 3.874 1.00 80.50 209 ASN A CA 1
ATOM 1568 C C . ASN A 1 209 ? 26.091 -3.274 4.678 1.00 80.50 209 ASN A C 1
ATOM 1570 O O . ASN A 1 209 ? 25.884 -3.114 5.882 1.00 80.50 209 ASN A O 1
ATOM 1574 N N . GLU A 1 210 ? 25.704 -4.378 4.041 1.00 80.25 210 GLU A N 1
ATOM 1575 C CA . GLU A 1 210 ? 25.090 -5.541 4.688 1.00 80.25 210 GLU A CA 1
ATOM 1576 C C . GLU A 1 210 ? 26.070 -6.200 5.666 1.00 80.25 210 GLU A C 1
ATOM 1578 O O . GLU A 1 210 ? 25.732 -6.381 6.827 1.00 80.25 210 GLU A O 1
ATOM 1583 N N . THR A 1 211 ? 27.319 -6.441 5.261 1.00 76.94 211 THR A N 1
ATOM 1584 C CA . THR A 1 211 ? 28.370 -7.024 6.120 1.00 76.94 211 THR A CA 1
ATOM 1585 C C . THR A 1 211 ? 28.692 -6.134 7.324 1.00 76.94 211 THR A C 1
ATOM 1587 O O . THR A 1 211 ? 28.870 -6.624 8.441 1.00 76.94 211 THR A O 1
ATOM 1590 N N . LYS A 1 212 ? 28.727 -4.810 7.121 1.00 69.88 212 LYS A N 1
ATOM 1591 C CA . LYS A 1 212 ? 28.868 -3.821 8.200 1.00 69.88 212 LYS A CA 1
ATOM 1592 C C . LYS A 1 212 ? 27.656 -3.827 9.139 1.00 69.88 212 LYS A C 1
ATOM 1594 O O . LYS A 1 212 ? 27.817 -3.570 10.328 1.00 69.88 212 LYS A O 1
ATOM 1599 N N . SER A 1 213 ? 26.471 -4.148 8.619 1.00 62.69 213 SER A N 1
ATOM 1600 C CA . SER A 1 213 ? 25.241 -4.285 9.401 1.00 62.69 213 SER A CA 1
ATOM 1601 C C . SER A 1 213 ? 25.129 -5.639 10.114 1.00 62.69 213 SER A C 1
ATOM 1603 O O . SER A 1 213 ? 24.525 -5.681 11.166 1.00 62.69 213 SER A O 1
ATOM 1605 N N . THR A 1 214 ? 25.743 -6.726 9.634 1.00 61.28 214 THR A N 1
ATOM 1606 C CA . THR A 1 214 ? 25.667 -8.064 10.266 1.00 61.28 214 THR A CA 1
ATOM 1607 C C . THR A 1 214 ? 26.297 -8.134 11.667 1.00 61.28 214 THR A C 1
ATOM 1609 O O . THR A 1 214 ? 25.977 -9.032 12.438 1.00 61.28 214 THR A O 1
ATOM 1612 N N . ASN A 1 215 ? 27.183 -7.197 12.027 1.00 60.56 215 ASN A N 1
ATOM 1613 C CA . ASN A 1 215 ? 27.814 -7.160 13.356 1.00 60.56 215 ASN A CA 1
ATOM 1614 C C . ASN A 1 215 ? 26.973 -6.459 14.437 1.00 60.56 215 ASN A C 1
ATOM 1616 O O . ASN A 1 215 ? 27.356 -6.479 15.605 1.00 60.56 215 ASN A O 1
ATOM 1620 N N . HIS A 1 216 ? 25.841 -5.853 14.078 1.00 59.34 216 HIS A N 1
ATOM 1621 C CA . HIS A 1 216 ? 24.931 -5.236 15.032 1.00 59.34 216 HIS A CA 1
ATOM 1622 C C . HIS A 1 216 ? 23.487 -5.588 14.681 1.00 59.34 216 HIS A C 1
ATOM 1624 O O . HIS A 1 216 ? 23.135 -5.691 13.512 1.00 59.34 216 HIS A O 1
ATOM 1630 N N . ASP A 1 217 ? 22.658 -5.797 15.698 1.00 66.69 217 ASP A N 1
ATOM 1631 C CA . ASP A 1 217 ? 21.273 -6.236 15.541 1.00 66.69 217 ASP A CA 1
ATOM 1632 C C . ASP A 1 217 ? 20.544 -5.346 14.517 1.00 66.69 217 ASP A C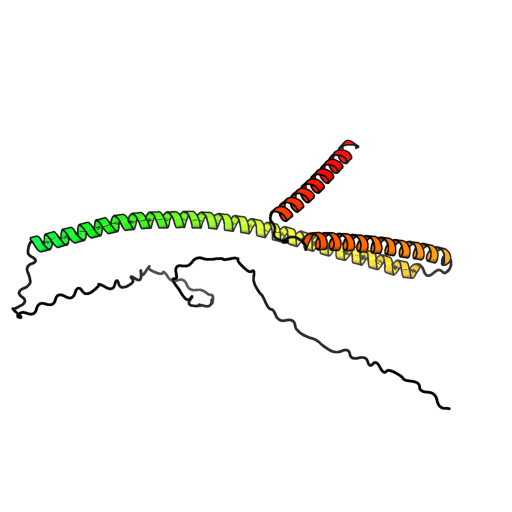 1
ATOM 1634 O O . ASP A 1 217 ? 20.496 -4.125 14.671 1.00 66.69 217 ASP A O 1
ATOM 1638 N N . ALA A 1 218 ? 20.028 -5.924 13.427 1.00 63.00 218 ALA A N 1
ATOM 1639 C CA . ALA A 1 218 ? 19.428 -5.161 12.325 1.00 63.00 218 ALA A CA 1
ATOM 1640 C C . ALA A 1 218 ? 18.203 -4.332 12.772 1.00 63.00 218 ALA A C 1
ATOM 1642 O O . ALA A 1 218 ? 17.831 -3.368 12.095 1.00 63.00 218 ALA A O 1
ATOM 1643 N N . ASP A 1 219 ? 17.647 -4.687 13.932 1.00 65.69 219 ASP A N 1
ATOM 1644 C CA . ASP A 1 219 ? 16.536 -4.037 14.620 1.00 65.69 219 ASP A CA 1
ATOM 1645 C C . ASP A 1 219 ? 16.970 -3.046 15.718 1.00 65.69 219 ASP A C 1
ATOM 1647 O O . ASP A 1 219 ? 16.110 -2.491 16.406 1.00 65.69 219 ASP A O 1
ATOM 1651 N N . ASP A 1 220 ? 18.272 -2.767 15.883 1.00 82.75 220 ASP A N 1
ATOM 1652 C CA . ASP A 1 220 ? 18.731 -1.753 16.836 1.00 82.75 220 ASP A CA 1
ATOM 1653 C C . ASP A 1 220 ? 18.145 -0.377 16.450 1.00 82.75 220 ASP A C 1
ATOM 1655 O O . ASP A 1 220 ? 18.441 0.157 15.365 1.00 82.75 220 ASP A O 1
ATOM 1659 N N . PRO A 1 221 ? 17.323 0.242 17.323 1.00 83.75 221 PRO A N 1
ATOM 1660 C CA . PRO A 1 221 ? 16.754 1.558 17.065 1.00 83.75 221 PRO A CA 1
ATOM 1661 C C . PRO A 1 221 ? 17.827 2.612 16.764 1.00 83.75 221 PRO A C 1
ATOM 1663 O O . PRO A 1 221 ? 17.566 3.516 15.968 1.00 83.75 221 PRO A O 1
ATOM 1666 N N . MET A 1 222 ? 19.043 2.489 17.310 1.00 82.50 222 MET A N 1
ATOM 1667 C CA . MET A 1 222 ? 20.143 3.405 16.997 1.00 82.50 222 MET A CA 1
ATOM 1668 C C . MET A 1 222 ? 20.615 3.289 15.550 1.00 82.50 222 MET A C 1
ATOM 1670 O O . MET A 1 222 ? 20.855 4.307 14.900 1.00 82.50 222 MET A O 1
ATOM 1674 N N . ILE A 1 223 ? 20.687 2.078 14.996 1.00 81.19 223 ILE A N 1
ATOM 1675 C CA . ILE A 1 223 ? 21.055 1.870 13.590 1.00 81.19 223 ILE A CA 1
ATOM 1676 C C . ILE A 1 223 ? 19.963 2.415 12.675 1.00 81.19 223 ILE A C 1
ATOM 1678 O O . ILE A 1 223 ? 20.267 3.021 11.646 1.00 81.19 223 ILE A O 1
ATOM 1682 N N . ARG A 1 224 ? 18.689 2.257 13.051 1.00 83.44 224 ARG A N 1
ATOM 1683 C CA . ARG A 1 224 ? 17.569 2.845 12.306 1.00 83.44 224 ARG A CA 1
ATOM 1684 C C . ARG A 1 224 ? 17.622 4.373 12.315 1.00 83.44 224 ARG A C 1
ATOM 1686 O O . ARG A 1 224 ? 17.422 4.980 11.265 1.00 83.44 224 ARG A O 1
ATOM 1693 N N . ILE A 1 225 ? 17.934 4.986 13.457 1.00 86.12 225 ILE A N 1
ATOM 1694 C CA . ILE A 1 225 ? 18.101 6.442 13.577 1.00 86.12 225 ILE A CA 1
ATOM 1695 C C . ILE A 1 225 ? 19.311 6.920 12.770 1.00 86.12 225 ILE A C 1
ATOM 1697 O O . ILE A 1 225 ? 19.206 7.913 12.057 1.00 86.12 225 ILE A O 1
ATOM 1701 N N . LEU A 1 226 ? 20.438 6.208 12.812 1.00 85.44 226 LEU A N 1
ATOM 1702 C CA . LEU A 1 226 ? 21.631 6.564 12.043 1.00 85.44 226 LEU A CA 1
ATOM 1703 C C . LEU A 1 226 ? 21.386 6.464 10.528 1.00 85.44 226 LEU A C 1
ATOM 1705 O O . LEU A 1 226 ? 21.774 7.360 9.781 1.00 85.44 226 LEU A O 1
ATOM 1709 N N . LYS A 1 227 ? 20.685 5.417 10.074 1.00 85.31 227 LYS A N 1
ATOM 1710 C CA . LYS A 1 227 ? 20.232 5.275 8.679 1.00 85.31 227 LYS A CA 1
ATOM 1711 C C . LYS A 1 227 ? 19.282 6.405 8.280 1.00 85.31 227 LYS A C 1
ATOM 1713 O O . LYS A 1 227 ? 19.425 6.959 7.194 1.00 85.31 227 LYS A O 1
ATOM 1718 N N . LEU A 1 228 ? 18.343 6.767 9.158 1.00 87.69 228 LEU A N 1
ATOM 1719 C CA . LEU A 1 228 ? 17.407 7.866 8.920 1.00 87.69 228 LEU A CA 1
ATOM 1720 C C . LEU A 1 228 ? 18.129 9.211 8.828 1.00 87.69 228 LEU A C 1
ATOM 1722 O O . LEU A 1 228 ? 17.824 10.006 7.949 1.00 87.69 228 LEU A O 1
ATOM 1726 N N . LEU A 1 229 ? 19.105 9.457 9.699 1.00 93.50 229 LEU A N 1
ATOM 1727 C CA . LEU A 1 229 ? 19.914 10.667 9.661 1.00 93.50 229 LEU A CA 1
ATOM 1728 C C . LEU A 1 229 ? 20.736 10.745 8.375 1.00 93.50 229 LEU A C 1
ATOM 1730 O O . LEU A 1 229 ? 20.785 11.807 7.762 1.00 93.50 229 LEU A O 1
ATOM 1734 N N . ASN A 1 230 ? 21.340 9.632 7.947 1.00 89.88 230 ASN A N 1
ATOM 1735 C CA . ASN A 1 230 ? 22.053 9.580 6.674 1.00 89.88 230 ASN A CA 1
ATOM 1736 C C . ASN A 1 230 ? 21.111 9.905 5.508 1.00 89.88 230 ASN A C 1
ATOM 1738 O O . ASN A 1 230 ? 21.426 10.757 4.689 1.00 89.88 230 ASN A O 1
ATOM 1742 N N . LEU A 1 231 ? 19.912 9.315 5.495 1.00 94.69 231 LEU A N 1
ATOM 1743 C CA . LEU A 1 231 ? 18.901 9.621 4.485 1.00 94.69 231 LEU A CA 1
ATOM 1744 C C . LEU A 1 231 ? 18.475 11.095 4.522 1.00 94.69 231 LEU A C 1
ATOM 1746 O O . LEU A 1 231 ? 18.375 11.735 3.482 1.00 94.69 231 LEU A O 1
ATOM 1750 N N . HIS A 1 232 ? 18.227 11.654 5.707 1.00 94.50 232 HIS A N 1
ATOM 1751 C CA . HIS A 1 232 ? 17.879 13.066 5.855 1.00 94.50 232 HIS A CA 1
ATOM 1752 C C . HIS A 1 232 ? 19.012 13.981 5.380 1.00 94.50 232 HIS A C 1
ATOM 1754 O O . HIS A 1 232 ? 18.736 14.996 4.748 1.00 94.50 232 HIS A O 1
ATOM 1760 N N . MET A 1 233 ? 20.271 13.622 5.640 1.00 93.38 233 MET A N 1
ATOM 1761 C CA . MET A 1 233 ? 21.437 14.350 5.143 1.00 93.38 233 MET A CA 1
ATOM 1762 C C . MET A 1 233 ? 21.512 14.300 3.615 1.00 93.38 233 MET A C 1
ATOM 1764 O O . MET A 1 233 ? 21.666 15.344 2.988 1.00 93.38 233 MET A O 1
ATOM 1768 N N . ASP A 1 234 ? 21.326 13.125 3.016 1.00 95.81 234 ASP A N 1
ATOM 1769 C CA . ASP A 1 234 ? 21.313 12.960 1.561 1.00 95.81 234 ASP A CA 1
ATOM 1770 C C . ASP A 1 234 ? 20.180 13.785 0.920 1.00 95.81 234 ASP A C 1
ATOM 1772 O O . ASP A 1 234 ? 20.396 14.487 -0.068 1.00 95.81 234 ASP A O 1
ATOM 1776 N N . VAL A 1 235 ? 18.980 13.781 1.519 1.00 95.00 235 VAL A N 1
ATOM 1777 C CA . VAL A 1 235 ? 17.832 14.594 1.070 1.00 95.00 235 VAL A CA 1
ATOM 1778 C C . VAL A 1 235 ? 18.115 16.092 1.202 1.00 95.00 235 VAL A C 1
ATOM 1780 O O . VAL A 1 235 ? 17.784 16.860 0.298 1.00 95.00 235 VAL A O 1
ATOM 1783 N N . LEU A 1 236 ? 18.733 16.528 2.302 1.00 95.88 236 LEU A N 1
ATOM 1784 C CA . LEU A 1 236 ? 19.099 17.929 2.512 1.00 95.88 236 LEU A CA 1
ATOM 1785 C C . LEU A 1 236 ? 20.170 18.391 1.519 1.00 95.88 236 LEU A C 1
ATOM 1787 O O . LEU A 1 236 ? 20.033 19.472 0.955 1.00 95.88 236 LEU A O 1
ATOM 1791 N N . GLN A 1 237 ? 21.191 17.575 1.253 1.00 93.75 237 GLN A N 1
ATOM 1792 C CA . GLN A 1 237 ? 22.212 17.874 0.244 1.00 93.75 237 GLN A CA 1
ATOM 1793 C C . GLN A 1 237 ? 21.622 17.906 -1.165 1.00 93.75 237 GLN A C 1
ATOM 1795 O O . GLN A 1 237 ? 21.941 18.796 -1.956 1.00 93.75 237 GLN A O 1
ATOM 1800 N N . TRP A 1 238 ? 20.724 16.969 -1.477 1.00 94.75 238 TRP A N 1
ATOM 1801 C CA . TRP A 1 238 ? 19.990 16.979 -2.735 1.00 94.75 238 TRP A CA 1
ATOM 1802 C C . TRP A 1 238 ? 19.190 18.275 -2.883 1.00 94.75 238 TRP A C 1
ATOM 1804 O O . TRP A 1 238 ? 19.300 18.945 -3.909 1.00 94.75 238 TRP A O 1
ATOM 1814 N N . MET A 1 239 ? 18.460 18.681 -1.841 1.00 93.88 239 MET A N 1
ATOM 1815 C CA . MET A 1 239 ? 17.698 19.929 -1.825 1.00 93.88 239 MET A CA 1
ATOM 1816 C C . MET A 1 239 ? 18.607 21.157 -1.957 1.00 93.88 239 MET A C 1
ATOM 1818 O O . MET A 1 239 ? 18.303 22.053 -2.739 1.00 93.88 239 MET A O 1
ATOM 1822 N N . GLU A 1 240 ? 19.742 21.195 -1.256 1.00 95.12 240 GLU A N 1
ATOM 1823 C CA . GLU A 1 240 ? 20.731 22.270 -1.374 1.00 95.12 240 GLU A CA 1
ATOM 1824 C C . GLU A 1 240 ? 21.247 22.391 -2.813 1.00 95.12 240 GLU A C 1
ATOM 1826 O O . GLU A 1 240 ? 21.340 23.495 -3.353 1.00 95.12 240 GLU A O 1
ATOM 1831 N N . ASN A 1 241 ? 21.538 21.263 -3.463 1.00 92.69 241 ASN A N 1
ATOM 1832 C CA . ASN A 1 241 ? 21.963 21.240 -4.856 1.00 92.69 241 ASN A CA 1
ATOM 1833 C C . ASN A 1 241 ? 20.847 21.708 -5.807 1.00 92.69 241 ASN A C 1
ATOM 1835 O O . ASN A 1 241 ? 21.114 22.498 -6.711 1.00 92.69 241 ASN A O 1
ATOM 1839 N N . GLN A 1 242 ? 19.592 21.300 -5.576 1.00 91.88 242 GLN A N 1
ATOM 1840 C CA . GLN A 1 242 ? 18.444 21.806 -6.340 1.00 91.88 242 GLN A CA 1
ATOM 1841 C C . GLN A 1 242 ? 18.284 23.324 -6.176 1.00 91.88 242 GLN A C 1
ATOM 1843 O O . GLN A 1 242 ? 18.099 24.033 -7.161 1.00 91.88 242 GLN A O 1
ATOM 1848 N N . ILE A 1 243 ? 18.428 23.849 -4.954 1.00 92.69 243 ILE A N 1
ATOM 1849 C CA . ILE A 1 243 ? 18.365 25.290 -4.676 1.00 92.69 243 ILE A CA 1
ATOM 1850 C C . ILE A 1 243 ? 19.502 26.034 -5.387 1.00 92.69 243 ILE A C 1
ATOM 1852 O O . ILE A 1 243 ? 19.258 27.086 -5.977 1.00 92.69 243 ILE A O 1
ATOM 1856 N N . LYS A 1 244 ? 20.733 25.503 -5.364 1.00 91.81 244 LYS A N 1
ATOM 1857 C CA . LYS A 1 244 ? 21.869 26.083 -6.102 1.00 91.81 244 LYS A CA 1
ATOM 1858 C C . LYS A 1 244 ? 21.603 26.105 -7.605 1.00 91.81 244 LYS A C 1
ATOM 1860 O O . LYS A 1 244 ? 21.821 27.139 -8.223 1.00 91.81 244 LYS A O 1
ATOM 1865 N N . ASN A 1 245 ? 21.085 25.016 -8.168 1.00 89.38 245 ASN A N 1
ATOM 1866 C CA . ASN A 1 245 ? 20.772 24.926 -9.593 1.00 89.38 245 ASN A CA 1
ATOM 1867 C C . ASN A 1 245 ? 19.672 25.919 -10.013 1.00 89.38 245 ASN A C 1
ATOM 1869 O O . ASN A 1 245 ? 19.772 26.542 -11.063 1.00 89.38 245 ASN A O 1
ATOM 1873 N N . ILE A 1 246 ? 18.661 26.131 -9.163 1.00 88.88 246 ILE A N 1
ATOM 1874 C CA . ILE A 1 246 ? 17.606 27.133 -9.396 1.00 88.88 246 ILE A CA 1
ATOM 1875 C C . ILE A 1 246 ? 18.149 28.567 -9.306 1.00 88.88 246 ILE A C 1
ATOM 1877 O O . ILE A 1 246 ? 17.657 29.434 -10.009 1.00 88.88 246 ILE A O 1
ATOM 1881 N N . LYS A 1 247 ? 19.151 28.833 -8.458 1.00 74.69 247 LYS A N 1
ATOM 1882 C CA . LYS A 1 247 ? 19.758 30.169 -8.292 1.00 74.69 247 LYS A CA 1
ATOM 1883 C C . LYS A 1 247 ? 20.756 30.558 -9.388 1.00 74.69 247 LYS A C 1
ATOM 1885 O O . LYS A 1 247 ? 21.162 31.717 -9.431 1.00 74.69 247 LYS A O 1
ATOM 1890 N N . VAL A 1 248 ? 21.243 29.583 -10.155 1.00 65.56 248 VAL A N 1
ATOM 1891 C CA . VAL A 1 248 ? 22.240 29.772 -11.223 1.00 65.56 248 VAL A CA 1
ATOM 1892 C C . VAL A 1 248 ? 21.574 30.059 -12.581 1.00 65.56 248 VAL A C 1
ATOM 1894 O O . VAL A 1 248 ? 22.244 30.589 -13.466 1.00 65.56 248 VAL A O 1
ATOM 1897 N N . ASN A 1 249 ? 20.269 29.792 -12.715 1.00 48.94 249 ASN A N 1
ATOM 1898 C CA . ASN A 1 249 ? 19.406 30.326 -13.780 1.00 48.94 249 ASN A CA 1
ATOM 1899 C C . ASN A 1 249 ? 18.705 31.613 -13.330 1.00 48.94 249 ASN A C 1
ATOM 1901 O O . ASN A 1 249 ? 18.368 32.421 -14.223 1.00 48.94 249 ASN A O 1
#

Radius of gyration: 41.48 Å; chains: 1; bounding box: 99×81×111 Å

Sequence (249 aa):
MAATTTTASISFGLNSSATITTTTASSSSITAKPNTGFVITPLSSSTTTAAGTATATTTITSTPITTATVSSSNASTAVASTPAQLTFGQLEDQINIWMNELTQFEVDFHEQSQTINSWDSLLISNGQKLIEMDKMIEKLNVSLRGLDHQLDFIIAQQKELEQVEDNKLDLGANNVNAEREHTYSLIETVHNDLNAIGADLKDFIKKLNETKSTNHDADDPMIRILKLLNLHMDVLQWMENQIKNIKVN

Secondary structure (DSSP, 8-state):
--------------------------PPPP----------PPPP-----------------PPPP----------------------HHHHHHHHHHHHHHHHHHHHHHHHHHHHHHHHHHHHHHHHHHHHHHHHHHHHHHHHHHHHHHHHHHHHHHHHHHHHHHHHHHHHT--TT-HHHHHHHHHHHHHHHHHHHHHHHHHHHHHHHHHHHHHTS-TT-HHHHHHHHHHHHHHHHHHHHHHHHHHHH-

InterPro domains:
  IPR007758 Nucleoporin, NSP1-like, C-terminal [PF05064] (76-167)
  IPR026010 Nucleoporin NSP1/NUP62 [PTHR12084] (4-242)

Foldseek 3Di:
DDDDDDDDDDDDDDDDDDDDDDDDDDDDDDDDDDDDDDDDDDDDDDDDDDDDDDDDDDDDDDDDDDDDDDDDDDDDDDDDDDPPPCDPVNVVVVVVVVVVVVVVVVVVVVVVVVVVVVVVVVVVVVVVVVVVVVVVVVVVVVVVVVVVVVVVVVVVVVVVVVVVVVVVVVVPPDPPCVVVVVVVVVVVVVVVVVVVVVVVVVVVVVVVVVVVCVVDDVPPVVVVVVVVVVVVVVVVVVVVVVVVVVVVD

Organism: Dermatophagoides farinae (NCBI:txid6954)